Protein AF-A0A7C0WYX2-F1 (afdb_monomer)

Radius of gyration: 19.54 Å; Cα contacts (8 Å, |Δi|>4): 425; chains: 1; bounding box: 50×43×52 Å

Nearest PDB structures (foldseek):
  7yzm-assembly1_B  TM=7.688E-01  e=1.788E-07  Carboxydothermus hydrogenoformans Z-2901
  3o3o-assembly1_A  TM=7.687E-01  e=5.122E-06  Clostridioides difficile
  3o3m-assembly1_B  TM=7.050E-01  e=1.512E-06  Clostridioides difficile
  7zdk-assembly1_C  TM=4.367E-01  e=6.340E+00  Escherichia coli K-12
  7zdc-assembly1_C  TM=2.653E-01  e=3.274E+00  Escherichia coli K-12

Solvent-accessible surface area (backbone atoms only — not comparable to full-atom values): 14508 Å² total; per-residue (Å²): 110,72,67,61,54,50,44,34,49,50,53,52,51,50,49,57,50,50,27,69,75,68,75,49,77,90,57,63,68,59,51,34,51,31,51,53,42,34,51,55,40,50,54,44,52,26,52,45,54,51,45,39,53,41,86,47,35,11,49,40,36,61,50,51,57,50,59,29,53,38,48,76,77,36,62,39,41,70,70,47,42,53,51,44,52,53,50,42,54,51,24,51,52,24,47,77,69,68,21,14,26,25,89,83,35,45,61,65,42,31,38,29,23,67,42,40,71,60,67,38,77,88,54,50,51,48,51,50,31,31,78,63,21,30,39,58,73,38,28,38,60,58,52,62,36,44,68,85,23,72,84,32,74,94,39,67,90,64,37,29,65,83,40,69,85,46,71,72,44,37,43,45,20,53,37,35,48,59,57,31,29,44,52,52,37,32,65,70,61,62,50,77,40,89,73,11,40,46,48,50,47,52,48,46,38,60,66,51,57,40,65,31,36,35,37,42,33,47,90,82,59,63,86,55,66,83,44,48,70,58,50,39,52,55,38,41,75,71,72,34,50,58,47,82,40,90,38,30,24,73,36,52,86,77,38,42,66,67,66,51,49,51,52,50,51,51,49,33,45,79,69,65,58,46,136

Mean predicted aligned error: 3.6 Å

Secondary structure (DSSP, 8-state):
-HHHHHHHHHHHHHHHHHHHHHSPPP-HHHHHHHHHHHHHHHHHHHHHHHHHTSSS--S-TTHHHHHHHHHHHHTT-HHHHHHHHHHHHHHHHHHHHT--SSTTS--SEEEEESS-----GGGHHHHHHHHTTEEEEEEGGG---BTT-GGGTT-GGG-B----SSHHHHHHHHHHHHHHSTTTTTTSS-TTSTTSHHHHHHHHHHHTT-SEEEEE--TT-HHHHTTHHHHHHHHHHTT--EEEE-S-TT-TTTS-HHHHHHHHHHHHHHTTS--

Sequence (275 aa):
VRASLYQREDFRNMISFIEKQTGNKIDEDRLKQILLEIRRQDELISELTELQTIIPNPVPVVYILFMYGGNFLMGGTREYTEMLEYMVDKAKNNAKRGIAGTASGKEKARGLFCYIDHYTTDLRFWEWLDKNDISHLGSILSLFWQDGAAYSVGKEDQTYKIDPTNLNTMLESLAELGSRRPMVKSIRGPYDAPGMWLDDTLGAAKLLKADFVIYIGTIGCRNTWGMVKLLANDLERQGIPTLILYADAFDDRVQSWEAVVDKMNEFLHLRKIIE

Foldseek 3Di:
DVLLVVLLVVVVVVQVVVCVVPVDHDDLVLLLLLLVQLVLLVVLLLLLLVQLQDVVRLQQLCVLVLLLVCCVPPRSHVVSSVVSVVRSVSSVVLVVVNFHNAPVSAALFEEEAAADAQPEPDPVRSVVCSVQNYHYLHYLSSDAQAQNRLLCVVVNVLHADADSPGPSSSSSNVSRNVCNGRPNQAQVDDNPDPSHSLNSSVSSCVSSVHQAYEHADAPPDVSCVVCVVVSCVVCVVVVHHYYYHPHHSYDCVRPHPVRVVVVVVVSCVVSVSHD

pLDDT: mean 94.34, std 4.99, range [61.0, 98.81]

Structure (mmCIF, N/CA/C/O backbone):
data_AF-A0A7C0WYX2-F1
#
_entry.id   AF-A0A7C0WYX2-F1
#
loop_
_atom_site.group_PDB
_atom_site.id
_atom_site.type_symbol
_atom_site.label_atom_id
_atom_site.label_alt_id
_atom_site.label_comp_id
_atom_site.label_asym_id
_atom_site.label_entity_id
_atom_site.label_seq_id
_atom_site.pdbx_PDB_ins_code
_atom_site.Cartn_x
_atom_site.Cartn_y
_atom_site.Cartn_z
_atom_site.occupancy
_atom_site.B_iso_or_equiv
_atom_site.auth_seq_id
_atom_site.auth_comp_id
_atom_site.auth_asym_id
_atom_site.auth_atom_id
_atom_site.pdbx_PDB_model_num
ATOM 1 N N . VAL A 1 1 ? -0.049 13.313 21.661 1.00 61.00 1 VAL A N 1
ATOM 2 C CA . VAL A 1 1 ? -0.953 13.372 22.841 1.00 61.00 1 VAL A CA 1
ATOM 3 C C . VAL A 1 1 ? -2.267 14.106 22.548 1.00 61.00 1 VAL A C 1
ATOM 5 O O . VAL A 1 1 ? -3.294 13.448 22.555 1.00 61.00 1 VAL A O 1
ATOM 8 N N . ARG A 1 2 ? -2.284 15.409 22.201 1.00 80.19 2 ARG A N 1
ATOM 9 C CA . ARG A 1 2 ? -3.546 16.158 21.960 1.00 80.19 2 ARG A CA 1
ATOM 10 C C . ARG A 1 2 ? -4.444 15.575 20.854 1.00 80.19 2 ARG A C 1
ATOM 12 O O . ARG A 1 2 ? -5.635 15.415 21.079 1.00 80.19 2 ARG A O 1
ATOM 19 N N . ALA A 1 3 ? -3.884 15.253 19.687 1.00 79.62 3 ALA A N 1
ATOM 20 C CA . ALA A 1 3 ? -4.664 14.738 18.554 1.00 79.62 3 ALA A CA 1
ATOM 21 C C . ALA A 1 3 ? -5.277 13.351 18.827 1.00 79.62 3 ALA A C 1
ATOM 23 O O . ALA A 1 3 ? -6.438 13.125 18.515 1.00 79.62 3 ALA A O 1
ATOM 24 N N . SER A 1 4 ? -4.524 12.454 19.468 1.00 77.31 4 SER A N 1
ATOM 25 C CA . SER A 1 4 ? -5.006 11.117 19.848 1.00 77.31 4 SER A CA 1
ATOM 26 C C . SER A 1 4 ? -6.133 11.192 20.888 1.00 77.31 4 SER A C 1
ATOM 28 O O . SER A 1 4 ? -7.155 10.533 20.725 1.00 77.31 4 SER A O 1
ATOM 30 N N . LEU A 1 5 ? -6.010 12.066 21.898 1.00 83.88 5 LEU A N 1
ATOM 31 C CA . LEU A 1 5 ? -7.091 12.306 22.862 1.00 83.88 5 LEU A CA 1
ATOM 32 C C . LEU A 1 5 ? -8.353 12.853 22.186 1.00 83.88 5 LEU A C 1
ATOM 34 O O . LEU A 1 5 ? -9.451 12.413 22.512 1.00 83.88 5 LEU A O 1
ATOM 38 N N . TYR A 1 6 ? -8.188 13.785 21.243 1.00 88.56 6 TYR A N 1
ATOM 39 C CA . TYR A 1 6 ? -9.294 14.356 20.477 1.00 88.56 6 TYR A CA 1
ATOM 40 C C . TYR A 1 6 ? -10.017 13.286 19.646 1.00 88.56 6 TYR A C 1
ATOM 42 O O . TYR A 1 6 ? -11.225 13.135 19.772 1.00 88.56 6 TYR A O 1
ATOM 50 N N . GLN A 1 7 ? -9.277 12.466 18.893 1.00 88.31 7 GLN A N 1
ATOM 51 C CA . GLN A 1 7 ? -9.860 11.378 18.099 1.00 88.31 7 GLN A CA 1
ATOM 52 C C . GLN A 1 7 ? -10.571 10.334 18.963 1.00 88.31 7 GLN A C 1
ATOM 54 O O . GLN A 1 7 ? -11.645 9.862 18.603 1.00 88.31 7 GLN A O 1
ATOM 59 N N . ARG A 1 8 ? -10.005 9.983 20.123 1.00 87.50 8 ARG A N 1
ATOM 60 C CA . ARG A 1 8 ? -10.657 9.066 21.065 1.00 87.50 8 ARG A CA 1
ATOM 61 C C . ARG A 1 8 ? -12.002 9.618 21.541 1.00 87.50 8 ARG A C 1
ATOM 63 O O . ARG A 1 8 ? -12.964 8.862 21.657 1.00 87.50 8 ARG A O 1
ATOM 70 N N . GLU A 1 9 ? -12.071 10.919 21.809 1.00 91.44 9 GLU A N 1
ATOM 71 C CA . GLU A 1 9 ? -13.318 11.576 22.198 1.00 91.44 9 GLU A CA 1
ATOM 72 C C . GLU A 1 9 ? -14.320 11.633 21.038 1.00 91.44 9 GLU A C 1
ATOM 74 O O . GLU A 1 9 ? -15.504 11.371 21.243 1.00 91.44 9 GLU A O 1
ATOM 79 N N . ASP A 1 10 ? -13.857 11.854 19.805 1.00 93.75 10 ASP A N 1
ATOM 80 C CA . ASP A 1 10 ? -14.707 11.775 18.610 1.00 93.75 10 ASP A CA 1
ATOM 81 C C . ASP A 1 10 ? -15.346 10.389 18.455 1.00 93.75 10 ASP A C 1
ATOM 83 O O . ASP A 1 10 ? -16.542 10.299 18.176 1.00 93.75 10 ASP A O 1
ATOM 87 N N . PHE A 1 11 ? -14.609 9.303 18.717 1.00 94.31 11 PHE A N 1
ATOM 88 C CA . PHE A 1 11 ? -15.190 7.956 18.723 1.00 94.31 11 PHE A CA 1
ATOM 89 C C . PHE A 1 11 ? -16.272 7.787 19.799 1.00 94.31 11 PHE A C 1
ATOM 91 O O . PHE A 1 11 ? -17.310 7.184 19.525 1.00 94.31 11 PHE A O 1
ATOM 98 N N . ARG A 1 12 ? -16.093 8.350 21.002 1.00 94.19 12 ARG A N 1
ATOM 99 C CA . ARG A 1 12 ? -17.134 8.322 22.049 1.00 94.19 12 ARG A CA 1
ATOM 100 C C . ARG A 1 12 ? -18.375 9.111 21.658 1.00 94.19 12 ARG A C 1
ATOM 102 O O . ARG A 1 12 ? -19.498 8.650 21.883 1.00 94.19 12 ARG A O 1
ATOM 109 N N . ASN A 1 13 ? -18.175 10.277 21.055 1.00 96.06 13 ASN A N 1
ATOM 110 C CA . ASN A 1 13 ? -19.256 11.115 20.552 1.00 96.06 13 ASN A CA 1
ATOM 111 C C . ASN A 1 13 ? -20.012 10.411 19.421 1.00 96.06 13 ASN A C 1
ATOM 113 O O . ASN A 1 13 ? -21.243 10.418 19.410 1.00 96.06 13 ASN A O 1
ATOM 117 N N . MET A 1 14 ? -19.292 9.739 18.519 1.00 96.25 14 MET A N 1
ATOM 118 C CA . MET A 1 14 ? -19.877 8.938 17.449 1.00 96.25 14 MET A CA 1
ATOM 119 C C . MET A 1 14 ? -20.700 7.771 18.002 1.00 96.25 14 MET A C 1
ATOM 121 O O . MET A 1 14 ? -21.830 7.582 17.561 1.00 96.25 14 MET A O 1
ATOM 125 N N . ILE A 1 15 ? -20.186 7.031 18.991 1.00 96.31 15 ILE A N 1
ATOM 126 C CA . ILE A 1 15 ? -20.943 5.962 19.660 1.00 96.31 15 ILE A CA 1
ATOM 127 C C . ILE A 1 15 ? -22.226 6.539 20.253 1.00 96.31 15 ILE A C 1
ATOM 129 O O . ILE A 1 15 ? -23.312 6.105 19.887 1.00 96.31 15 ILE A O 1
ATOM 133 N N . SER A 1 16 ? -22.118 7.585 21.074 1.00 97.25 16 SER A N 1
ATOM 134 C CA . SER A 1 16 ? -23.276 8.230 21.709 1.00 97.25 16 SER A CA 1
ATOM 135 C C . SER A 1 16 ? -24.319 8.699 20.686 1.00 97.25 16 SER A C 1
ATOM 137 O O . SER A 1 16 ? -25.525 8.564 20.904 1.00 97.25 16 SER A O 1
ATOM 139 N N . PHE A 1 17 ? -23.865 9.230 19.547 1.00 98.19 17 PHE A N 1
ATOM 140 C CA . PHE A 1 17 ? -24.729 9.620 18.439 1.00 98.19 17 PHE A CA 1
ATOM 141 C C . PHE A 1 17 ? -25.443 8.411 17.819 1.00 98.19 17 PHE A C 1
ATOM 143 O O . PHE A 1 17 ? -26.668 8.437 17.705 1.00 98.19 17 PHE A O 1
ATOM 150 N N . ILE A 1 18 ? -24.715 7.348 17.461 1.00 97.62 18 ILE A N 1
ATOM 151 C CA . ILE A 1 18 ? -25.276 6.136 16.841 1.00 97.62 18 ILE A CA 1
ATOM 152 C C . ILE A 1 18 ? -26.260 5.439 17.786 1.00 97.62 18 ILE A C 1
ATOM 154 O O . ILE A 1 18 ? -27.342 5.038 17.352 1.00 97.62 18 ILE A O 1
ATOM 158 N N . GLU A 1 19 ? -25.943 5.340 19.077 1.00 97.75 19 GLU A N 1
ATOM 159 C CA . GLU A 1 19 ? -26.849 4.761 20.074 1.00 97.75 19 GLU A CA 1
ATOM 160 C C . GLU A 1 19 ? -28.163 5.547 20.153 1.00 97.75 19 GLU A C 1
ATOM 162 O O . GLU A 1 19 ? -29.243 4.960 20.196 1.00 97.75 19 GLU A O 1
ATOM 167 N N . LYS A 1 20 ? -28.096 6.885 20.097 1.00 98.19 20 LYS A N 1
ATOM 168 C CA . LYS A 1 20 ? -29.288 7.742 20.072 1.00 98.19 20 LYS A CA 1
ATOM 169 C C . LYS A 1 20 ? -30.120 7.559 18.799 1.00 98.19 20 LYS A C 1
ATOM 171 O O . LYS A 1 20 ? -31.343 7.625 18.881 1.00 98.19 20 LYS A O 1
ATOM 176 N N . GLN A 1 21 ? -29.486 7.361 17.641 1.00 98.31 21 GLN A N 1
ATOM 177 C CA . GLN A 1 21 ? -30.203 7.173 16.372 1.00 98.31 21 GLN A CA 1
ATOM 178 C C . GLN A 1 21 ? -30.828 5.780 16.241 1.00 98.31 21 GLN A C 1
ATOM 180 O O . GLN A 1 21 ? -31.883 5.635 15.631 1.00 98.31 21 GLN A O 1
ATOM 185 N N . THR A 1 22 ? -30.174 4.752 16.781 1.00 97.62 22 THR A N 1
ATOM 186 C CA . THR A 1 22 ? -30.566 3.350 16.568 1.00 97.62 22 THR A CA 1
ATOM 187 C C . THR A 1 22 ? -31.320 2.738 17.746 1.00 97.62 22 THR A C 1
ATOM 189 O O . THR A 1 22 ? -31.983 1.720 17.574 1.00 97.62 22 THR A O 1
ATOM 192 N N . GLY A 1 23 ? -31.201 3.320 18.943 1.00 97.50 23 GLY A N 1
ATOM 193 C CA . GLY A 1 23 ? -31.708 2.749 20.192 1.00 97.50 23 GLY A CA 1
ATOM 194 C C . GLY A 1 23 ? -30.882 1.575 20.732 1.00 97.50 23 GLY A C 1
ATOM 195 O O . GLY A 1 23 ? -31.193 1.068 21.808 1.00 97.50 23 GLY A O 1
ATOM 196 N N . ASN A 1 24 ? -29.829 1.151 20.027 1.00 97.50 24 ASN A N 1
ATOM 197 C CA . ASN A 1 24 ? -28.977 0.031 20.421 1.00 97.50 24 ASN A CA 1
ATOM 198 C C . ASN A 1 24 ? -27.709 0.533 21.105 1.00 97.50 24 ASN A C 1
ATOM 200 O O . ASN A 1 24 ? -27.133 1.528 20.675 1.00 97.50 24 ASN A O 1
ATOM 204 N N . LYS A 1 25 ? -27.262 -0.173 22.146 1.00 97.25 25 LYS A N 1
ATOM 205 C CA . LYS A 1 25 ? -25.963 0.068 22.782 1.00 97.25 25 LYS A CA 1
ATOM 206 C C . LYS A 1 25 ? -24.833 -0.572 21.992 1.00 97.25 25 LYS A C 1
ATOM 208 O O . LYS A 1 25 ? -25.061 -1.531 21.254 1.00 97.25 25 LYS A O 1
ATOM 213 N N . ILE A 1 26 ? -23.623 -0.039 22.150 1.00 95.38 26 ILE A N 1
ATOM 214 C CA . ILE A 1 26 ? -22.434 -0.690 21.604 1.00 95.38 26 ILE A CA 1
ATOM 215 C C . ILE A 1 26 ? -22.279 -2.100 22.185 1.00 95.38 26 ILE A C 1
ATOM 217 O O . ILE A 1 26 ? -22.390 -2.314 23.390 1.00 95.38 26 ILE A O 1
ATOM 221 N N . ASP A 1 27 ? -22.012 -3.056 21.302 1.00 97.00 27 ASP A N 1
ATOM 222 C CA . ASP A 1 27 ? -21.650 -4.421 21.661 1.00 97.00 27 ASP A CA 1
ATOM 223 C C . ASP A 1 27 ? -20.118 -4.513 21.731 1.00 97.00 27 ASP A C 1
ATOM 225 O O . ASP A 1 27 ? -19.429 -4.553 20.706 1.00 97.00 27 ASP A O 1
ATOM 229 N N . GLU A 1 28 ? -19.583 -4.460 22.953 1.00 96.62 28 GLU A N 1
ATOM 230 C CA . GLU A 1 28 ? -18.138 -4.476 23.202 1.00 96.62 28 GLU A CA 1
ATOM 231 C C . GLU A 1 28 ? -17.490 -5.802 22.789 1.00 96.62 28 GLU A C 1
ATOM 233 O O . GLU A 1 28 ? -16.387 -5.796 22.238 1.00 96.62 28 GLU A O 1
ATOM 238 N N . ASP A 1 29 ? -18.179 -6.927 22.994 1.00 98.06 29 ASP A N 1
ATOM 239 C CA . ASP A 1 29 ? -17.677 -8.246 22.611 1.00 98.06 29 ASP A CA 1
ATOM 240 C C . ASP A 1 29 ? -17.583 -8.358 21.091 1.00 98.06 29 ASP A C 1
ATOM 242 O O . ASP A 1 29 ? -16.573 -8.823 20.556 1.00 98.06 29 ASP A O 1
ATOM 246 N N . ARG A 1 30 ? -18.589 -7.857 20.368 1.00 97.12 30 ARG A N 1
ATOM 247 C CA . ARG A 1 30 ? -18.546 -7.806 18.906 1.00 97.12 30 ARG A CA 1
ATOM 248 C C . ARG A 1 30 ? -17.442 -6.884 18.394 1.00 97.12 30 ARG A C 1
ATOM 250 O O . ARG A 1 30 ? -16.736 -7.267 17.462 1.00 97.12 30 ARG A O 1
ATOM 257 N N . LEU A 1 31 ? -17.260 -5.699 18.985 1.00 97.12 31 LEU A N 1
ATOM 258 C CA . LEU A 1 31 ? -16.158 -4.801 18.615 1.00 97.12 31 LEU A CA 1
ATOM 259 C C . LEU A 1 31 ? -14.802 -5.487 18.817 1.00 97.12 31 LEU A C 1
ATOM 261 O O . LEU A 1 31 ? -13.936 -5.421 17.944 1.00 97.12 31 LEU A O 1
ATOM 265 N N . LYS A 1 32 ? -14.643 -6.190 19.939 1.00 98.31 32 LYS A N 1
ATOM 266 C CA . LYS A 1 32 ? -13.452 -6.981 20.232 1.00 98.31 32 LYS A CA 1
ATOM 267 C C . LYS A 1 32 ? -13.186 -8.031 19.157 1.00 98.31 32 LYS A C 1
ATOM 269 O O . LYS A 1 32 ? -12.054 -8.112 18.688 1.00 98.31 32 LYS A O 1
ATOM 274 N N . GLN A 1 33 ? -14.197 -8.796 18.740 1.00 98.31 33 GLN A N 1
ATOM 275 C CA . GLN A 1 33 ? -14.029 -9.789 17.672 1.00 98.31 33 GLN A CA 1
ATOM 276 C C . GLN A 1 33 ? -13.610 -9.144 16.346 1.00 98.31 33 GLN A C 1
ATOM 278 O O . GLN A 1 33 ? -12.673 -9.618 15.714 1.00 98.31 33 GLN A O 1
ATOM 283 N N . ILE A 1 34 ? -14.226 -8.021 15.965 1.00 97.94 34 ILE A N 1
ATOM 284 C CA . ILE A 1 34 ? -13.863 -7.288 14.741 1.00 97.94 34 ILE A CA 1
ATOM 285 C C . ILE A 1 34 ? -12.403 -6.820 14.793 1.00 97.94 34 ILE A C 1
ATOM 287 O O . ILE A 1 34 ? -11.674 -6.962 13.818 1.00 97.94 34 ILE A O 1
ATOM 291 N N . LEU A 1 35 ? -11.950 -6.282 15.927 1.00 97.75 35 LEU A N 1
ATOM 292 C CA . LEU A 1 35 ? -10.563 -5.838 16.090 1.00 97.75 35 LEU A CA 1
ATOM 293 C C . LEU A 1 35 ? -9.561 -7.000 16.048 1.00 97.75 35 LEU A C 1
ATOM 295 O O . LEU A 1 35 ? -8.474 -6.847 15.494 1.00 97.75 35 LEU A O 1
ATOM 299 N N . LEU A 1 36 ? -9.911 -8.158 16.612 1.00 98.00 36 LEU A N 1
ATOM 300 C CA . LEU A 1 36 ? -9.094 -9.369 16.495 1.00 98.00 36 LEU A CA 1
ATOM 301 C C . LEU A 1 36 ? -9.012 -9.853 15.042 1.00 98.00 36 LEU A C 1
ATOM 303 O O . LEU A 1 36 ? -7.929 -10.226 14.596 1.00 98.00 36 LEU A O 1
ATOM 307 N N . GLU A 1 37 ? -10.118 -9.782 14.302 1.00 98.25 37 GLU A N 1
ATOM 308 C CA . GLU A 1 37 ? -10.154 -10.130 12.882 1.00 98.25 37 GLU A CA 1
ATOM 309 C C . GLU A 1 37 ? -9.287 -9.174 12.050 1.00 98.25 37 GLU A C 1
ATOM 311 O O . GLU A 1 37 ? -8.477 -9.623 11.245 1.00 98.25 37 GLU A O 1
ATOM 316 N N . ILE A 1 38 ? -9.369 -7.859 12.299 1.00 97.12 38 ILE A N 1
ATOM 317 C CA . ILE A 1 38 ? -8.495 -6.864 11.650 1.00 97.12 38 ILE A CA 1
ATOM 318 C C . ILE A 1 38 ? -7.025 -7.176 11.938 1.00 97.12 38 ILE A C 1
ATOM 320 O O . ILE A 1 38 ? -6.227 -7.196 11.008 1.00 97.12 38 ILE A O 1
ATOM 324 N N . ARG A 1 39 ? -6.660 -7.498 13.188 1.00 97.00 39 ARG A N 1
ATOM 325 C CA . ARG A 1 39 ? -5.272 -7.865 13.508 1.00 97.00 39 ARG A CA 1
ATOM 326 C C . ARG A 1 39 ? -4.798 -9.052 12.671 1.00 97.00 39 ARG A C 1
ATOM 328 O O . ARG A 1 39 ? -3.680 -9.036 12.167 1.00 97.00 39 ARG A O 1
ATOM 335 N N . ARG A 1 40 ? -5.640 -10.074 12.507 1.00 97.69 40 ARG A N 1
ATOM 336 C CA . ARG A 1 40 ? -5.301 -11.233 11.675 1.00 97.69 40 ARG A CA 1
ATOM 337 C C . ARG A 1 40 ? -5.093 -10.837 10.210 1.00 97.69 40 ARG A C 1
ATOM 339 O O . ARG A 1 40 ? -4.182 -11.343 9.560 1.00 97.69 40 ARG A O 1
ATOM 346 N N . GLN A 1 41 ? -5.910 -9.924 9.694 1.00 97.38 41 GLN A N 1
ATOM 347 C CA . GLN A 1 41 ? -5.756 -9.381 8.342 1.00 97.38 41 GLN A CA 1
ATOM 348 C C . GLN A 1 41 ? -4.456 -8.582 8.199 1.00 97.38 41 GLN A C 1
ATOM 350 O O . GLN A 1 41 ? -3.757 -8.742 7.200 1.00 97.38 41 GLN A O 1
ATOM 355 N N . ASP A 1 42 ? -4.093 -7.788 9.207 1.00 95.81 42 ASP A N 1
ATOM 356 C CA . ASP A 1 42 ? -2.844 -7.023 9.239 1.00 95.81 42 ASP A CA 1
ATOM 357 C C . ASP A 1 42 ? -1.613 -7.943 9.185 1.00 95.81 42 ASP A C 1
ATOM 359 O O . ASP A 1 42 ? -0.679 -7.676 8.430 1.00 95.81 42 ASP A O 1
ATOM 363 N N . GLU A 1 43 ? -1.628 -9.064 9.917 1.00 96.25 43 GLU A N 1
ATOM 364 C CA . GLU A 1 43 ? -0.573 -10.090 9.859 1.00 96.25 43 GLU A CA 1
ATOM 365 C C . GLU A 1 43 ? -0.412 -10.667 8.443 1.00 96.25 43 GLU A C 1
ATOM 367 O O . GLU A 1 43 ? 0.705 -10.779 7.935 1.00 96.25 43 GLU A O 1
ATOM 372 N N . LEU A 1 44 ? -1.524 -11.004 7.782 1.00 97.44 44 LEU A N 1
ATOM 373 C CA . LEU A 1 44 ? -1.519 -11.559 6.424 1.00 97.44 44 LEU A CA 1
ATOM 374 C C . LEU A 1 44 ? -1.043 -10.531 5.383 1.00 97.44 44 LEU A C 1
ATOM 376 O O . LEU A 1 44 ? -0.299 -10.871 4.463 1.00 97.44 44 LEU A O 1
ATOM 380 N N . ILE A 1 45 ? -1.433 -9.262 5.534 1.00 95.88 45 ILE A N 1
ATOM 381 C CA . ILE A 1 45 ? -0.968 -8.150 4.690 1.00 95.88 45 ILE A CA 1
ATOM 382 C C . ILE A 1 45 ? 0.537 -7.910 4.886 1.00 95.88 45 ILE A C 1
ATOM 384 O O . ILE A 1 45 ? 1.256 -7.688 3.905 1.00 95.88 45 ILE A O 1
ATOM 388 N N . SER A 1 46 ? 1.032 -7.976 6.126 1.00 94.75 46 SER A N 1
ATOM 389 C CA . SER A 1 46 ? 2.469 -7.900 6.418 1.00 94.75 46 SER A CA 1
ATOM 390 C C . SER A 1 46 ? 3.226 -9.041 5.745 1.00 94.75 46 SER A C 1
ATOM 392 O O . SER A 1 46 ? 4.216 -8.789 5.062 1.00 94.75 46 SER A O 1
ATOM 394 N N . GLU A 1 47 ? 2.716 -10.270 5.829 1.00 96.44 47 GLU A N 1
ATOM 395 C CA . GLU A 1 47 ? 3.321 -11.431 5.172 1.00 96.44 47 GLU A CA 1
ATOM 396 C C . GLU A 1 47 ? 3.346 -11.295 3.637 1.00 96.44 47 GLU A C 1
ATOM 398 O O . GLU A 1 47 ? 4.362 -11.581 3.001 1.00 96.44 47 GLU A O 1
ATOM 403 N N . LEU A 1 48 ? 2.274 -10.785 3.016 1.00 96.62 48 LEU A N 1
ATOM 404 C CA . LEU A 1 48 ? 2.282 -10.450 1.585 1.00 96.62 48 LEU A CA 1
ATOM 405 C C . LEU A 1 48 ? 3.342 -9.395 1.252 1.00 96.62 48 LEU A C 1
ATOM 407 O O . LEU A 1 48 ? 4.020 -9.507 0.233 1.00 96.62 48 LEU A O 1
ATOM 411 N N . THR A 1 49 ? 3.510 -8.382 2.099 1.00 94.50 49 THR A N 1
ATOM 412 C CA . THR A 1 49 ? 4.528 -7.336 1.915 1.00 94.50 49 THR A CA 1
ATOM 413 C C . THR A 1 49 ? 5.945 -7.901 2.019 1.00 94.50 49 THR A C 1
ATOM 415 O O . THR A 1 49 ? 6.806 -7.547 1.216 1.00 94.50 49 THR A O 1
ATOM 418 N N . GLU 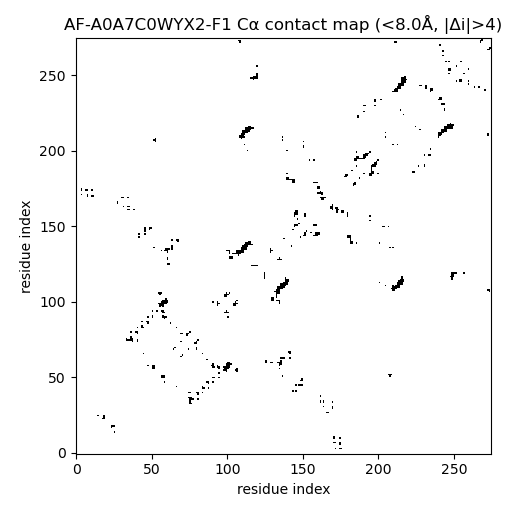A 1 50 ? 6.197 -8.818 2.951 1.00 95.81 50 GLU A N 1
ATOM 419 C CA . GLU A 1 50 ? 7.481 -9.520 3.052 1.00 95.81 50 GLU A CA 1
ATOM 420 C C . GLU A 1 50 ? 7.761 -10.360 1.804 1.00 95.81 50 GLU A C 1
ATOM 422 O O . GLU A 1 50 ? 8.856 -10.289 1.242 1.00 95.81 50 GLU A O 1
ATOM 427 N N . LEU A 1 51 ? 6.761 -11.097 1.312 1.00 97.75 51 LEU A N 1
ATOM 428 C CA . LEU A 1 51 ? 6.874 -11.874 0.077 1.00 97.75 51 LEU A CA 1
ATOM 429 C C . LEU A 1 51 ? 7.207 -10.985 -1.125 1.00 97.75 51 LEU A C 1
ATOM 431 O O . LEU A 1 51 ? 8.010 -11.396 -1.962 1.00 97.75 51 LEU A O 1
ATOM 435 N N . GLN A 1 52 ? 6.680 -9.756 -1.182 1.00 97.25 52 GLN A N 1
ATOM 436 C CA . GLN A 1 52 ? 7.029 -8.808 -2.242 1.00 97.25 52 GLN A CA 1
ATOM 437 C C . GLN A 1 52 ? 8.523 -8.475 -2.281 1.00 97.25 52 GLN A C 1
ATOM 439 O O . GLN A 1 52 ? 9.005 -8.106 -3.341 1.00 97.25 52 GLN A O 1
ATOM 444 N N . THR A 1 53 ? 9.293 -8.626 -1.198 1.00 96.94 53 THR A N 1
ATOM 445 C CA . THR A 1 53 ? 10.743 -8.324 -1.195 1.00 96.94 53 THR A CA 1
ATOM 446 C C . THR A 1 53 ? 11.595 -9.332 -1.985 1.00 96.94 53 THR A C 1
ATOM 448 O O . THR A 1 53 ? 12.759 -9.055 -2.306 1.00 96.94 53 THR A O 1
ATOM 451 N N . ILE A 1 54 ? 11.030 -10.500 -2.306 1.00 98.31 54 ILE A N 1
ATOM 452 C CA . ILE A 1 54 ? 11.695 -11.584 -3.035 1.00 98.31 54 ILE A CA 1
ATOM 453 C C . ILE A 1 54 ? 11.848 -11.199 -4.518 1.00 98.31 54 ILE A C 1
ATOM 455 O O . ILE A 1 54 ? 11.009 -10.495 -5.083 1.00 98.31 54 ILE A O 1
ATOM 459 N N . ILE A 1 55 ? 12.940 -11.654 -5.144 1.00 98.12 55 ILE A N 1
ATOM 460 C CA . ILE A 1 55 ? 13.190 -11.520 -6.587 1.00 98.12 55 ILE A CA 1
ATOM 461 C C . ILE A 1 55 ? 13.301 -12.928 -7.196 1.00 98.12 55 ILE A C 1
ATOM 463 O O . ILE A 1 55 ? 14.170 -13.688 -6.755 1.00 98.12 55 ILE A O 1
ATOM 467 N N . PRO A 1 56 ? 12.480 -13.274 -8.206 1.00 98.19 56 PRO A N 1
ATOM 468 C CA . PRO A 1 56 ? 11.347 -12.487 -8.722 1.00 98.19 56 PRO A CA 1
ATOM 469 C C . PRO A 1 56 ? 10.207 -12.338 -7.687 1.00 98.19 56 PRO A C 1
ATOM 471 O O . PRO A 1 56 ? 10.049 -13.221 -6.843 1.00 98.19 56 PRO A O 1
ATOM 474 N N . ASN A 1 57 ? 9.411 -11.255 -7.733 1.00 98.56 57 ASN A N 1
ATOM 475 C CA . ASN A 1 57 ? 8.281 -11.032 -6.814 1.00 98.56 57 ASN A CA 1
ATOM 476 C C . ASN A 1 57 ? 7.199 -12.101 -7.034 1.00 98.56 57 ASN A C 1
ATOM 478 O O . ASN A 1 57 ? 6.582 -12.133 -8.100 1.00 98.56 57 ASN A O 1
ATOM 482 N N . PRO A 1 58 ? 6.906 -12.950 -6.039 1.00 98.75 58 PRO A N 1
ATOM 483 C CA . PRO A 1 58 ? 5.959 -14.045 -6.181 1.00 98.75 58 PRO A CA 1
ATOM 484 C C . PRO A 1 58 ? 4.488 -13.614 -6.067 1.00 98.75 58 PRO A C 1
ATOM 486 O O . PRO A 1 58 ? 3.599 -14.444 -6.287 1.00 98.75 58 PRO A O 1
ATOM 489 N N . VAL A 1 59 ? 4.210 -12.361 -5.693 1.00 98.56 59 VAL A N 1
ATOM 490 C CA . VAL A 1 59 ? 2.858 -11.840 -5.460 1.00 98.56 59 VAL A CA 1
ATOM 491 C C . VAL A 1 59 ? 2.197 -11.457 -6.791 1.00 98.56 59 VAL A C 1
ATOM 493 O O . VAL A 1 59 ? 2.743 -10.634 -7.525 1.00 98.56 59 VAL A O 1
ATOM 496 N N . PRO A 1 60 ? 1.030 -12.037 -7.135 1.00 98.50 60 PRO A N 1
ATOM 497 C CA . PRO A 1 60 ? 0.282 -11.657 -8.330 1.00 98.50 60 PRO A CA 1
ATOM 498 C C . PRO A 1 60 ? -0.060 -10.168 -8.391 1.00 98.50 60 PRO A C 1
ATOM 500 O O . PRO A 1 60 ? -0.489 -9.581 -7.402 1.00 98.50 60 PRO A O 1
ATOM 503 N N . VAL A 1 61 ? 0.049 -9.577 -9.581 1.00 96.94 61 VAL A N 1
ATOM 504 C CA . VAL A 1 61 ? -0.126 -8.132 -9.823 1.00 96.94 61 VAL A CA 1
ATOM 505 C C . VAL A 1 61 ? -1.450 -7.600 -9.257 1.00 96.94 61 VAL A C 1
ATOM 507 O O . VAL A 1 61 ? -1.484 -6.574 -8.580 1.00 96.94 61 VAL A O 1
ATOM 510 N N . VAL A 1 62 ? -2.549 -8.323 -9.491 1.00 96.19 62 VAL A N 1
ATOM 511 C CA . VAL A 1 62 ? -3.899 -7.922 -9.058 1.00 96.19 62 VAL A CA 1
ATOM 512 C C . VAL A 1 62 ? -4.088 -7.971 -7.536 1.00 96.19 62 VAL A C 1
ATOM 514 O O . VAL A 1 62 ? -5.026 -7.379 -7.010 1.00 96.19 62 VAL A O 1
ATOM 517 N N . TYR A 1 63 ? -3.215 -8.659 -6.794 1.00 97.25 63 TYR A N 1
ATOM 518 C CA . TYR A 1 63 ? -3.376 -8.796 -5.345 1.00 97.25 63 TYR A CA 1
ATOM 519 C C . TYR A 1 63 ? -3.230 -7.469 -4.619 1.00 97.25 63 TYR A C 1
ATOM 521 O O . TYR A 1 63 ? -3.916 -7.274 -3.622 1.00 97.25 63 TYR A O 1
ATOM 529 N N . ILE A 1 64 ? -2.436 -6.531 -5.141 1.00 95.56 64 ILE A N 1
ATOM 530 C CA . ILE A 1 64 ? -2.321 -5.195 -4.551 1.00 95.56 64 ILE A CA 1
ATOM 531 C C . ILE A 1 64 ? -3.687 -4.494 -4.493 1.00 95.56 64 ILE A C 1
ATOM 533 O O . ILE A 1 64 ? -4.035 -3.942 -3.448 1.00 95.56 64 ILE A O 1
ATOM 537 N N . LEU A 1 65 ? -4.495 -4.588 -5.558 1.00 94.81 65 LEU A N 1
ATOM 538 C CA . LEU A 1 65 ? -5.859 -4.047 -5.580 1.00 94.81 65 LEU A CA 1
ATOM 539 C C . LEU A 1 65 ? -6.721 -4.662 -4.478 1.00 94.81 65 LEU A C 1
ATOM 541 O O . LEU A 1 65 ? -7.437 -3.949 -3.778 1.00 94.81 65 LEU A O 1
ATOM 545 N N . PHE A 1 66 ? -6.648 -5.980 -4.301 1.00 95.50 66 PHE A N 1
ATOM 546 C CA . PHE A 1 66 ? -7.433 -6.666 -3.279 1.00 95.50 66 PHE A CA 1
ATOM 547 C C . PHE A 1 66 ? -6.925 -6.399 -1.858 1.00 95.50 66 PHE A C 1
ATOM 549 O O . PHE A 1 66 ? -7.745 -6.339 -0.945 1.00 95.50 66 PHE A O 1
ATOM 556 N N . MET A 1 67 ? -5.626 -6.139 -1.669 1.00 94.19 67 MET A N 1
ATOM 557 C CA . MET A 1 67 ? -5.065 -5.746 -0.372 1.00 94.19 67 MET A CA 1
ATOM 558 C C . MET A 1 67 ? -5.652 -4.420 0.125 1.00 94.19 67 MET A C 1
ATOM 560 O O . MET A 1 67 ? -6.050 -4.330 1.284 1.00 94.19 67 MET A O 1
ATOM 564 N N . TYR A 1 68 ? -5.737 -3.381 -0.717 1.00 92.94 68 TYR A N 1
ATOM 565 C CA . TYR A 1 68 ? -6.325 -2.110 -0.272 1.00 92.94 68 TYR A CA 1
ATOM 566 C C . TYR A 1 68 ? -7.829 -2.015 -0.472 1.00 92.94 68 TYR A C 1
ATOM 568 O O . TYR A 1 68 ? -8.527 -1.550 0.427 1.00 92.94 68 TYR A O 1
ATOM 576 N N . GLY A 1 69 ? -8.359 -2.501 -1.591 1.00 93.56 69 GLY A N 1
ATOM 577 C CA . GLY A 1 69 ? -9.795 -2.508 -1.849 1.00 93.56 69 GLY A CA 1
ATOM 578 C C . GLY A 1 69 ? -10.541 -3.352 -0.820 1.00 93.56 69 GLY A C 1
ATOM 579 O O . GLY A 1 69 ? -11.527 -2.894 -0.243 1.00 93.56 69 GLY A O 1
ATOM 580 N N . GLY A 1 70 ? -10.024 -4.547 -0.522 1.00 93.88 70 GLY A N 1
ATOM 581 C CA . GLY A 1 70 ? -10.581 -5.428 0.499 1.00 93.88 70 GLY A CA 1
ATOM 582 C C . GLY A 1 70 ? -10.484 -4.831 1.901 1.00 93.88 70 GLY A C 1
ATOM 583 O O . GLY A 1 70 ? -11.482 -4.813 2.617 1.00 93.88 70 GLY A O 1
ATOM 584 N N . ASN A 1 71 ? -9.348 -4.230 2.274 1.00 91.75 71 ASN A N 1
ATOM 585 C CA . ASN A 1 71 ? -9.215 -3.564 3.574 1.00 91.75 71 ASN A CA 1
ATOM 586 C C . ASN A 1 71 ? -10.225 -2.413 3.747 1.00 91.75 71 ASN A C 1
ATOM 588 O O . ASN A 1 71 ? -10.857 -2.300 4.799 1.00 91.75 71 ASN A O 1
ATOM 592 N N . PHE A 1 72 ? -10.430 -1.587 2.714 1.00 90.56 72 PHE A N 1
ATOM 593 C CA . PHE A 1 72 ? -11.364 -0.461 2.791 1.00 90.56 72 PHE A CA 1
ATOM 594 C C . PHE A 1 72 ? -12.833 -0.881 2.837 1.00 90.56 72 PHE A C 1
ATOM 596 O O . PHE A 1 72 ? -13.620 -0.230 3.524 1.00 90.56 72 PHE A O 1
ATOM 603 N N . LEU A 1 73 ? -13.207 -1.932 2.106 1.00 93.44 73 LEU A N 1
ATOM 604 C CA . LEU A 1 73 ? -14.606 -2.339 1.949 1.00 93.44 73 LEU A CA 1
ATOM 605 C C . LEU A 1 73 ? -15.037 -3.415 2.950 1.00 93.44 73 LEU A C 1
ATOM 607 O O . LEU A 1 73 ? -16.208 -3.476 3.316 1.00 93.44 73 LEU A O 1
ATOM 611 N N . MET A 1 74 ? -14.106 -4.271 3.368 1.00 95.50 74 MET A N 1
ATOM 612 C CA . MET A 1 74 ? -14.383 -5.530 4.066 1.00 95.50 74 MET A CA 1
ATOM 613 C C . MET A 1 74 ? -13.463 -5.769 5.276 1.00 95.50 74 MET A C 1
ATOM 615 O O . MET A 1 74 ? -13.444 -6.873 5.828 1.00 95.50 74 MET A O 1
ATOM 619 N N . GLY A 1 75 ? -12.708 -4.759 5.719 1.00 95.00 75 GLY A N 1
ATOM 620 C CA . GLY A 1 75 ? -11.858 -4.859 6.906 1.00 95.00 75 GLY A CA 1
ATOM 621 C C . GLY A 1 75 ? -12.633 -5.344 8.139 1.00 95.00 75 GLY A C 1
ATOM 622 O O . GLY A 1 75 ? -13.704 -4.824 8.457 1.00 95.00 75 GLY A O 1
ATOM 623 N N . GLY A 1 76 ? -12.098 -6.357 8.821 1.00 96.31 76 GLY A N 1
ATOM 624 C CA . GLY A 1 76 ? -12.721 -6.993 9.986 1.00 96.31 76 GLY A CA 1
ATOM 625 C C . GLY A 1 76 ? -13.821 -8.015 9.681 1.00 96.31 76 GLY A C 1
ATOM 626 O O . GLY A 1 76 ? -14.499 -8.459 10.606 1.00 96.31 76 GLY A O 1
ATOM 627 N N . THR A 1 77 ? -14.017 -8.388 8.411 1.00 97.88 77 THR A N 1
ATOM 628 C CA . THR A 1 77 ? -14.889 -9.509 8.007 1.00 97.88 77 THR A CA 1
ATOM 629 C C . THR A 1 77 ? -14.096 -10.800 7.806 1.00 97.88 77 THR A C 1
ATOM 631 O O . THR A 1 77 ? -12.943 -10.766 7.375 1.00 97.88 77 THR A O 1
ATOM 634 N N . ARG A 1 78 ? -14.721 -11.954 8.061 1.00 97.88 78 ARG A N 1
ATOM 635 C CA . ARG A 1 78 ? -14.068 -13.261 7.902 1.00 97.88 78 ARG A CA 1
ATOM 636 C C . ARG A 1 78 ? -13.782 -13.580 6.433 1.00 97.88 78 ARG A C 1
ATOM 638 O O . ARG A 1 78 ? -12.736 -14.139 6.119 1.00 97.88 78 ARG A O 1
ATOM 645 N N . GLU A 1 79 ? -14.672 -13.179 5.534 1.00 97.81 79 GLU A N 1
ATOM 646 C CA . GLU A 1 79 ? -14.559 -13.398 4.091 1.00 97.81 79 GLU A CA 1
ATOM 647 C C . GLU A 1 79 ? -13.308 -12.723 3.516 1.00 97.81 79 GLU A C 1
ATOM 649 O O . GLU A 1 79 ? -12.631 -13.279 2.651 1.00 97.81 79 GLU A O 1
ATOM 654 N N . TYR A 1 80 ? -12.963 -11.533 4.019 1.00 98.19 80 TYR A N 1
ATOM 655 C CA . TYR A 1 80 ? -11.734 -10.865 3.603 1.00 98.19 80 TYR A CA 1
ATOM 656 C C . TYR A 1 80 ? -10.483 -11.569 4.142 1.00 98.19 80 TYR A C 1
ATOM 658 O O . TYR A 1 80 ? -9.498 -11.714 3.420 1.00 98.19 80 TYR A O 1
ATOM 666 N N . THR A 1 81 ? -10.532 -12.082 5.372 1.00 98.62 81 THR A N 1
ATOM 667 C CA . THR A 1 81 ? -9.444 -12.899 5.924 1.00 98.62 81 THR A CA 1
ATOM 668 C C . THR A 1 81 ? -9.218 -14.163 5.098 1.00 98.62 81 THR A C 1
ATOM 670 O O . THR A 1 81 ? -8.077 -14.471 4.774 1.00 98.62 81 THR A O 1
ATOM 673 N N . GLU A 1 82 ? -10.280 -14.854 4.680 1.00 98.44 82 GLU A N 1
ATOM 674 C CA . GLU A 1 82 ? -10.186 -16.039 3.811 1.00 98.44 82 GLU A CA 1
ATOM 675 C C . GLU A 1 82 ? -9.549 -15.717 2.457 1.00 98.44 82 GLU A C 1
ATOM 677 O O . GLU A 1 82 ? -8.707 -16.470 1.958 1.00 98.44 82 GLU A O 1
ATOM 682 N N . MET A 1 83 ? -9.904 -14.568 1.876 1.00 98.31 83 MET A N 1
ATOM 683 C CA . MET A 1 83 ? -9.273 -14.077 0.655 1.00 98.31 83 MET A CA 1
ATOM 684 C C . MET A 1 83 ? -7.769 -13.837 0.860 1.00 98.31 83 MET A C 1
ATOM 686 O O . MET A 1 83 ? -6.966 -14.293 0.046 1.00 98.31 83 MET A O 1
ATOM 690 N N . LEU A 1 84 ? -7.377 -13.166 1.948 1.00 98.56 84 LEU A N 1
ATOM 691 C CA . LEU A 1 84 ? -5.972 -12.905 2.268 1.00 98.56 84 LEU A CA 1
ATOM 692 C C . LEU A 1 84 ? -5.181 -14.196 2.531 1.00 98.56 84 LEU A C 1
ATOM 694 O O . LEU A 1 84 ? -4.053 -14.318 2.057 1.00 98.56 84 LEU A O 1
ATOM 698 N N . GLU A 1 85 ? -5.769 -15.173 3.226 1.00 98.75 85 GLU A N 1
ATOM 699 C CA . GLU A 1 85 ? -5.166 -16.495 3.455 1.00 9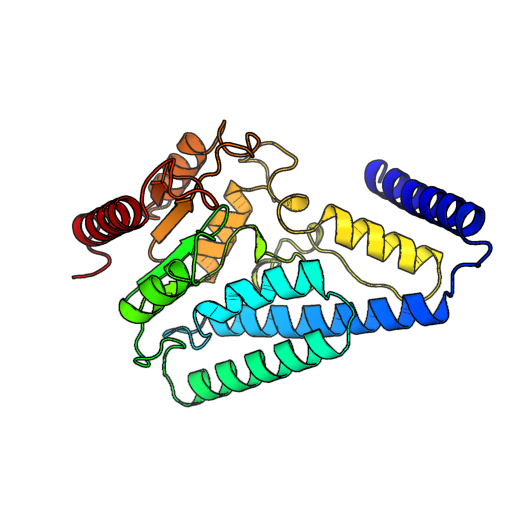8.75 85 GLU A CA 1
ATOM 700 C C . GLU A 1 85 ? -4.858 -17.188 2.120 1.00 98.75 85 GLU A C 1
ATOM 702 O O . GLU A 1 85 ? -3.726 -17.619 1.885 1.00 98.75 85 GLU A O 1
ATOM 707 N N . TYR A 1 86 ? -5.821 -17.196 1.191 1.00 98.62 86 TYR A N 1
ATOM 708 C CA . TYR A 1 86 ? -5.611 -17.731 -0.154 1.00 98.62 86 TYR A CA 1
ATOM 709 C C . TYR A 1 86 ? -4.513 -16.977 -0.923 1.00 98.62 86 TYR A C 1
ATOM 711 O O . TYR A 1 86 ? -3.676 -17.594 -1.592 1.00 98.62 86 TYR A O 1
ATOM 719 N N . MET A 1 87 ? -4.491 -15.644 -0.826 1.00 98.69 87 MET A N 1
ATOM 720 C CA . MET A 1 87 ? -3.481 -14.812 -1.486 1.00 98.69 87 MET A CA 1
ATOM 721 C C . MET A 1 87 ? -2.068 -15.122 -0.974 1.00 98.69 87 MET A C 1
ATOM 723 O O . MET A 1 87 ? -1.146 -15.313 -1.774 1.00 98.69 87 MET A O 1
ATOM 727 N N . VAL A 1 88 ? -1.901 -15.222 0.347 1.00 98.75 88 VAL A N 1
ATOM 728 C CA . VAL A 1 88 ? -0.637 -15.593 0.997 1.00 98.75 88 VAL A CA 1
ATOM 729 C C . VAL A 1 88 ? -0.181 -16.975 0.541 1.00 98.75 88 VAL A C 1
ATOM 731 O O . VAL A 1 88 ? 0.968 -17.138 0.126 1.00 98.75 88 VAL A O 1
ATOM 734 N N . ASP A 1 89 ? -1.068 -17.970 0.562 1.00 98.81 89 ASP A N 1
ATOM 735 C CA . ASP A 1 89 ? -0.733 -19.337 0.161 1.00 98.81 89 ASP A CA 1
ATOM 736 C C . ASP A 1 89 ? -0.294 -19.415 -1.302 1.00 98.81 89 ASP A C 1
ATOM 738 O O . ASP A 1 89 ? 0.696 -20.084 -1.636 1.00 98.81 89 ASP A O 1
ATOM 742 N N . LYS A 1 90 ? -0.980 -18.682 -2.185 1.00 98.69 90 LYS A N 1
ATOM 743 C CA . LYS A 1 90 ? -0.614 -18.609 -3.599 1.00 98.69 90 LYS A CA 1
ATOM 744 C C . LYS A 1 90 ? 0.760 -17.970 -3.794 1.00 98.69 90 LYS A C 1
ATOM 746 O O . LYS A 1 90 ? 1.592 -18.541 -4.505 1.00 98.69 90 LYS A O 1
ATOM 751 N N . ALA A 1 91 ? 1.022 -16.835 -3.146 1.00 98.75 91 ALA A N 1
ATOM 752 C CA . ALA A 1 91 ? 2.311 -16.155 -3.221 1.00 98.75 91 ALA A CA 1
ATOM 753 C C . ALA A 1 91 ? 3.444 -17.020 -2.635 1.00 98.75 91 ALA A C 1
ATOM 755 O O . ALA A 1 91 ? 4.488 -17.184 -3.263 1.00 98.75 91 ALA A O 1
ATOM 756 N N . LYS A 1 92 ? 3.226 -17.701 -1.503 1.00 98.81 92 LYS A N 1
ATOM 757 C CA . LYS A 1 92 ? 4.183 -18.681 -0.956 1.00 98.81 92 LYS A CA 1
ATOM 758 C C . LYS A 1 92 ? 4.472 -19.823 -1.928 1.00 98.81 92 LYS A C 1
ATOM 760 O O . LYS A 1 92 ? 5.613 -20.272 -2.024 1.00 98.81 92 LYS A O 1
ATOM 765 N N . ASN A 1 93 ? 3.460 -20.328 -2.636 1.00 98.75 93 ASN A N 1
ATOM 766 C CA . ASN A 1 93 ? 3.654 -21.384 -3.631 1.00 98.75 93 ASN A CA 1
ATOM 767 C C . ASN A 1 93 ? 4.520 -20.907 -4.807 1.00 98.75 93 ASN A C 1
ATOM 769 O O . ASN A 1 93 ? 5.436 -21.624 -5.213 1.00 98.75 93 ASN A O 1
ATOM 773 N N . ASN A 1 94 ? 4.270 -19.696 -5.309 1.00 98.75 94 ASN A N 1
ATOM 774 C CA . ASN A 1 94 ? 5.090 -19.074 -6.347 1.00 98.75 94 ASN A CA 1
ATOM 775 C C . ASN A 1 94 ? 6.542 -18.889 -5.870 1.00 98.75 94 ASN A C 1
ATOM 777 O O . ASN A 1 94 ? 7.468 -19.307 -6.563 1.00 98.75 94 ASN A O 1
ATOM 781 N N . ALA A 1 95 ? 6.734 -18.391 -4.642 1.00 98.75 95 ALA A N 1
ATOM 782 C CA . ALA A 1 95 ? 8.051 -18.215 -4.030 1.00 98.75 95 ALA A CA 1
ATOM 783 C C . ALA A 1 95 ? 8.827 -19.539 -3.928 1.00 98.75 95 ALA A C 1
ATOM 785 O O . ALA A 1 95 ? 9.979 -19.619 -4.345 1.00 98.75 95 ALA A O 1
ATOM 786 N N . LYS A 1 96 ? 8.180 -20.617 -3.455 1.00 98.62 96 LYS A N 1
ATOM 787 C CA . LYS A 1 96 ? 8.780 -21.967 -3.379 1.00 98.62 96 LYS A CA 1
ATOM 788 C C . LYS A 1 96 ? 9.213 -22.508 -4.743 1.00 98.62 96 LYS A C 1
ATOM 790 O O . LYS A 1 96 ? 10.145 -23.301 -4.818 1.00 98.62 96 LYS A O 1
ATOM 795 N N . ARG A 1 97 ? 8.519 -22.111 -5.809 1.00 98.44 97 ARG A N 1
ATOM 796 C CA . ARG A 1 97 ? 8.823 -22.495 -7.194 1.00 98.44 97 ARG A CA 1
ATOM 797 C C . ARG A 1 97 ? 9.839 -21.565 -7.862 1.00 98.44 97 ARG A C 1
ATOM 799 O O . ARG A 1 97 ? 10.260 -21.871 -8.972 1.00 98.44 97 ARG A O 1
ATOM 806 N N . GLY A 1 98 ? 10.211 -20.458 -7.216 1.00 98.31 98 GLY A N 1
ATOM 807 C CA . GLY A 1 98 ? 11.121 -19.457 -7.767 1.00 98.31 98 GLY A CA 1
ATOM 808 C C . GLY A 1 98 ? 10.551 -18.704 -8.971 1.00 98.31 98 GLY A C 1
ATOM 809 O O . GLY A 1 98 ? 11.314 -18.342 -9.861 1.00 98.31 98 GLY A O 1
ATOM 810 N N . ILE A 1 99 ? 9.228 -18.511 -9.035 1.00 98.69 99 ILE A N 1
ATOM 811 C CA . ILE A 1 99 ? 8.563 -17.802 -10.139 1.00 98.69 99 ILE A CA 1
ATOM 812 C C . ILE A 1 99 ? 7.932 -16.494 -9.669 1.00 98.69 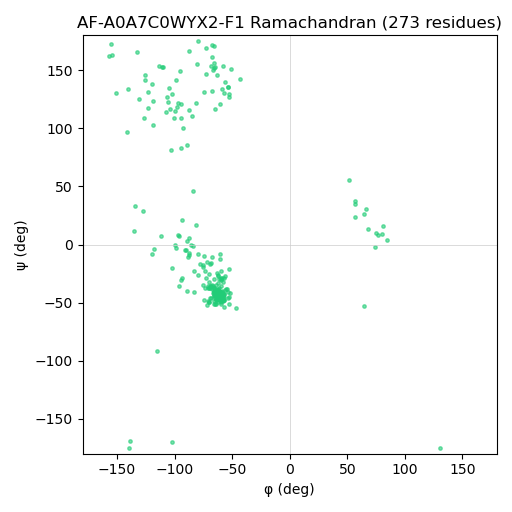99 ILE A C 1
ATOM 814 O O . ILE A 1 99 ? 7.537 -16.370 -8.507 1.00 98.69 99 ILE A O 1
ATOM 818 N N . ALA A 1 100 ? 7.795 -15.549 -10.598 1.00 98.62 100 ALA A N 1
ATOM 819 C CA . ALA A 1 100 ? 7.040 -14.329 -10.361 1.00 98.62 100 ALA A CA 1
ATOM 820 C C . ALA A 1 100 ? 5.536 -14.611 -10.203 1.00 98.62 100 ALA A C 1
ATOM 822 O O . ALA A 1 100 ? 5.028 -15.651 -10.630 1.00 98.62 100 ALA A O 1
ATOM 823 N N . GLY A 1 101 ? 4.815 -13.655 -9.620 1.00 98.31 101 GLY A N 1
ATOM 824 C CA . GLY A 1 101 ? 3.358 -13.674 -9.521 1.00 98.31 101 GLY A CA 1
ATOM 825 C C . GLY A 1 101 ? 2.629 -13.359 -10.828 1.00 98.31 101 GLY A C 1
ATOM 826 O O . GLY A 1 101 ? 1.413 -13.539 -10.889 1.00 98.31 101 GLY A O 1
ATOM 827 N N . THR A 1 102 ? 3.349 -12.906 -11.853 1.00 98.25 102 THR A N 1
ATOM 828 C CA . THR A 1 102 ? 2.814 -12.643 -13.194 1.00 98.25 102 THR A CA 1
ATOM 829 C C . THR A 1 102 ? 2.364 -13.939 -13.874 1.00 98.25 102 THR A C 1
ATOM 831 O O . THR A 1 102 ? 2.866 -15.027 -13.569 1.00 98.25 102 THR A O 1
ATOM 834 N N . ALA A 1 103 ? 1.442 -13.855 -14.834 1.00 97.44 103 ALA A N 1
ATOM 835 C CA . ALA A 1 103 ? 0.923 -15.031 -15.536 1.00 97.44 103 ALA A CA 1
ATOM 836 C C . ALA A 1 103 ? 2.010 -15.828 -16.280 1.00 97.44 103 ALA A C 1
ATOM 838 O O . ALA A 1 103 ? 1.900 -17.050 -16.408 1.00 97.44 103 ALA A O 1
ATOM 839 N N . SER A 1 104 ? 3.076 -15.164 -16.742 1.00 97.81 104 SER A N 1
ATOM 840 C CA . SER A 1 104 ? 4.214 -15.817 -17.404 1.00 97.81 104 SER A CA 1
ATOM 841 C C . SER A 1 104 ? 5.181 -16.504 -16.424 1.00 97.81 104 SER A C 1
ATOM 843 O O . SER A 1 104 ? 6.010 -17.318 -16.843 1.00 97.81 104 SER A O 1
ATOM 845 N N . GLY A 1 105 ? 5.104 -16.166 -15.131 1.00 98.25 105 GLY A N 1
ATOM 846 C CA . GLY A 1 105 ? 6.060 -16.566 -14.100 1.00 98.25 105 GLY A CA 1
ATOM 847 C C . GLY A 1 105 ? 7.395 -15.811 -14.140 1.00 98.25 105 GLY A C 1
ATOM 848 O O . GLY A 1 105 ? 8.322 -16.210 -13.430 1.00 98.25 105 GLY A O 1
ATOM 849 N N . LYS A 1 106 ? 7.518 -14.747 -14.946 1.00 98.31 106 LYS A N 1
ATOM 850 C CA . LYS A 1 106 ? 8.731 -13.923 -15.091 1.00 98.31 106 LYS A CA 1
ATOM 851 C C . LYS A 1 106 ? 8.544 -12.525 -14.506 1.00 98.31 106 LYS A C 1
ATOM 853 O O . LYS A 1 106 ? 7.445 -11.988 -14.487 1.00 98.31 106 LYS A O 1
ATOM 858 N N . GLU A 1 107 ? 9.642 -11.918 -14.077 1.00 98.50 107 GLU A N 1
ATOM 859 C CA . GLU A 1 107 ? 9.692 -10.520 -13.645 1.00 98.50 107 GLU A CA 1
ATOM 860 C C . GLU A 1 107 ? 10.747 -9.803 -14.486 1.00 98.50 107 GLU A C 1
ATOM 862 O O . GLU A 1 107 ? 11.917 -10.186 -14.461 1.00 98.50 107 GLU A O 1
ATOM 867 N N . LYS A 1 108 ? 10.322 -8.800 -15.259 1.00 98.38 108 LYS A N 1
ATOM 868 C CA . LYS A 1 108 ? 11.208 -7.918 -16.030 1.00 98.38 108 LYS A CA 1
ATOM 869 C C . LYS A 1 108 ? 11.509 -6.623 -15.293 1.00 98.38 108 LYS A C 1
ATOM 871 O O . LYS A 1 108 ? 12.612 -6.109 -15.420 1.00 98.38 108 LYS A O 1
ATOM 876 N N . ALA A 1 109 ? 10.529 -6.100 -14.561 1.00 98.56 109 ALA A N 1
ATOM 877 C CA . ALA A 1 109 ? 10.667 -4.860 -13.815 1.00 98.56 109 ALA A CA 1
ATOM 878 C C . ALA A 1 109 ? 9.705 -4.818 -12.625 1.00 98.56 109 ALA A C 1
ATOM 880 O O . ALA A 1 109 ? 8.724 -5.561 -12.561 1.00 98.56 109 ALA A O 1
ATOM 881 N N . ARG A 1 110 ? 9.970 -3.912 -11.689 1.00 98.75 110 ARG A N 1
ATOM 882 C CA . ARG A 1 110 ? 9.223 -3.743 -10.446 1.00 98.75 110 ARG A CA 1
ATOM 883 C C . ARG A 1 110 ? 8.785 -2.287 -10.312 1.00 98.75 110 ARG A C 1
ATOM 885 O O . ARG A 1 110 ? 9.610 -1.400 -10.092 1.00 98.75 110 ARG A O 1
ATOM 892 N N . GLY A 1 111 ? 7.486 -2.042 -10.462 1.00 98.38 111 GLY A N 1
ATOM 893 C CA . GLY A 1 111 ? 6.901 -0.701 -10.465 1.00 98.38 111 GLY A CA 1
ATOM 894 C C . GLY A 1 111 ? 6.226 -0.347 -9.143 1.00 98.38 111 GLY A C 1
ATOM 895 O O . GLY A 1 111 ? 5.382 -1.100 -8.652 1.00 98.38 111 GLY A O 1
ATOM 896 N N . LEU A 1 112 ? 6.562 0.819 -8.584 1.00 98.25 112 LEU A N 1
ATOM 897 C CA . LEU A 1 112 ? 5.866 1.410 -7.436 1.00 98.25 112 LEU A CA 1
ATOM 898 C C . LEU A 1 112 ? 5.011 2.607 -7.883 1.00 98.25 112 LEU A C 1
ATOM 900 O O . LEU A 1 112 ? 5.516 3.549 -8.488 1.00 98.25 112 LEU A O 1
ATOM 904 N N . PHE A 1 113 ? 3.726 2.620 -7.539 1.00 96.62 113 PHE A N 1
ATOM 905 C CA . PHE A 1 113 ? 2.784 3.650 -7.981 1.00 96.62 113 PHE A CA 1
ATOM 906 C C . PHE A 1 113 ? 2.518 4.647 -6.849 1.00 96.62 113 PHE A C 1
ATOM 908 O O . PHE A 1 113 ? 1.546 4.533 -6.116 1.00 96.62 113 PHE A O 1
ATOM 915 N N . CYS A 1 114 ? 3.415 5.617 -6.645 1.00 94.50 114 CYS A N 1
ATOM 916 C CA . CYS A 1 114 ? 3.555 6.370 -5.385 1.00 94.50 114 CYS A CA 1
ATOM 917 C C . CYS A 1 114 ? 2.331 7.178 -4.914 1.00 94.50 114 CYS A C 1
ATOM 919 O O . CYS A 1 114 ? 2.352 7.694 -3.797 1.00 94.50 114 CYS A O 1
ATOM 921 N N . TYR A 1 115 ? 1.275 7.296 -5.721 1.00 94.25 115 TYR A N 1
ATOM 922 C CA . TYR A 1 115 ? -0.012 7.835 -5.293 1.00 94.25 115 TYR A CA 1
ATOM 923 C C . TYR A 1 115 ? -1.103 6.766 -5.365 1.00 94.25 115 TYR A C 1
ATOM 925 O O . TYR A 1 115 ? -1.273 6.044 -4.394 1.00 94.25 115 TYR A O 1
ATOM 933 N N . ILE A 1 116 ? -1.822 6.631 -6.474 1.00 93.69 116 ILE A N 1
ATOM 934 C CA . ILE A 1 116 ? -2.861 5.610 -6.650 1.00 93.69 116 ILE A CA 1
ATOM 935 C C . ILE A 1 116 ? -2.691 4.911 -8.000 1.00 93.69 116 ILE A C 1
ATOM 937 O O . ILE A 1 116 ? -1.962 5.404 -8.861 1.00 93.69 116 ILE A O 1
ATOM 941 N N . ASP A 1 117 ? -3.363 3.777 -8.169 1.00 94.62 117 ASP A N 1
ATOM 942 C CA . ASP A 1 117 ? -3.364 3.017 -9.420 1.00 94.62 117 ASP A CA 1
ATOM 943 C C . ASP A 1 117 ? -4.329 3.634 -10.448 1.00 94.62 117 ASP A C 1
ATOM 945 O O . ASP A 1 117 ? -5.059 4.581 -10.149 1.00 94.62 117 ASP A O 1
ATOM 949 N N . HIS A 1 118 ? -4.351 3.093 -11.667 1.00 94.06 118 HIS A N 1
ATOM 950 C CA . HIS A 1 118 ? -5.315 3.480 -12.698 1.00 94.06 118 HIS A CA 1
ATOM 951 C C . HIS A 1 118 ? -6.528 2.536 -12.668 1.00 94.06 118 HIS A C 1
ATOM 953 O O . HIS A 1 118 ? -6.435 1.372 -13.049 1.00 94.06 118 HIS A O 1
ATOM 959 N N . TYR A 1 119 ? -7.672 3.041 -12.212 1.00 91.25 119 TYR A N 1
ATOM 960 C CA . TYR A 1 119 ? -8.904 2.288 -11.941 1.00 91.25 119 TYR A CA 1
ATOM 961 C C . TYR A 1 119 ? -9.926 2.308 -13.074 1.00 91.25 119 TYR A C 1
ATOM 963 O O . TYR A 1 119 ? -11.062 1.868 -12.880 1.00 91.25 119 TYR A O 1
ATOM 971 N N . THR A 1 120 ? -9.581 2.859 -14.236 1.00 78.06 120 THR A N 1
ATOM 972 C CA . THR A 1 120 ? -10.513 2.864 -15.367 1.00 78.06 120 THR A CA 1
ATOM 973 C C . THR A 1 120 ? -10.787 1.441 -15.865 1.00 78.06 120 THR A C 1
ATOM 975 O O . THR A 1 120 ? -10.221 0.465 -15.368 1.00 78.06 120 THR A O 1
ATOM 978 N N . THR A 1 121 ? -11.767 1.309 -16.761 1.00 77.44 121 THR A N 1
ATOM 979 C CA . THR A 1 121 ? -12.575 0.086 -16.908 1.00 77.44 121 THR A CA 1
ATOM 980 C C . THR A 1 121 ? -11.769 -1.213 -17.057 1.00 77.44 121 THR A C 1
ATOM 982 O O . THR A 1 121 ? -10.678 -1.242 -17.628 1.00 77.44 121 THR A O 1
ATOM 985 N N . ASP A 1 122 ? -12.374 -2.311 -16.594 1.00 84.38 122 ASP A N 1
ATOM 986 C CA . ASP A 1 122 ? -11.989 -3.696 -16.910 1.00 84.38 122 ASP A CA 1
ATOM 987 C C . ASP A 1 122 ? -10.606 -4.143 -16.412 1.00 84.38 122 ASP A C 1
ATOM 989 O O . ASP A 1 122 ? -10.004 -5.049 -16.980 1.00 84.38 122 ASP A O 1
ATOM 993 N N . LEU A 1 123 ? -10.089 -3.528 -15.340 1.00 91.19 123 LEU A N 1
ATOM 994 C CA . LEU A 1 123 ? -8.794 -3.878 -14.732 1.00 91.19 123 LEU A CA 1
ATOM 995 C C . LEU A 1 123 ? -7.602 -3.810 -15.714 1.00 91.19 123 LEU A C 1
ATOM 997 O O . LEU A 1 123 ? -6.563 -4.437 -15.482 1.00 91.19 123 LEU A O 1
ATOM 1001 N N . ARG A 1 124 ? -7.726 -3.025 -16.793 1.00 93.88 124 ARG A N 1
ATOM 1002 C CA . ARG A 1 124 ? -6.747 -2.951 -17.894 1.00 93.88 124 ARG A CA 1
ATOM 1003 C C . ARG A 1 124 ? -5.340 -2.565 -17.434 1.00 93.88 124 ARG A C 1
ATOM 1005 O O . ARG A 1 124 ? -4.360 -3.006 -18.029 1.00 93.88 124 ARG A O 1
ATOM 1012 N N . PHE A 1 125 ? -5.231 -1.805 -16.347 1.00 95.94 125 PHE A N 1
ATOM 1013 C CA . PHE A 1 125 ? -3.954 -1.466 -15.725 1.00 95.94 125 PHE A CA 1
ATOM 1014 C C . PHE A 1 125 ? -3.207 -2.686 -15.173 1.00 95.94 125 PHE A C 1
ATOM 1016 O O . PHE A 1 125 ? -2.048 -2.906 -15.525 1.00 95.94 125 PHE A O 1
ATOM 1023 N N . TRP A 1 126 ? -3.874 -3.520 -14.373 1.00 96.56 126 TRP A N 1
ATOM 1024 C CA . TRP A 1 126 ? -3.272 -4.748 -13.843 1.00 96.56 126 TRP A CA 1
ATOM 1025 C C . TRP A 1 126 ? -2.997 -5.763 -14.953 1.00 96.56 126 TRP A C 1
ATOM 1027 O O . TRP A 1 126 ? -1.969 -6.431 -14.920 1.00 96.56 126 TRP A O 1
ATOM 1037 N N . GLU A 1 127 ? -3.867 -5.843 -15.965 1.00 96.12 127 GLU A N 1
ATOM 1038 C CA . GLU A 1 127 ? -3.623 -6.688 -17.137 1.00 96.12 127 GLU A CA 1
ATOM 1039 C C . GLU A 1 127 ? -2.380 -6.232 -17.920 1.00 96.12 127 GLU A C 1
ATOM 1041 O O . GLU A 1 127 ? -1.581 -7.060 -18.354 1.00 96.12 127 GLU A O 1
ATOM 1046 N N . TRP A 1 128 ? -2.181 -4.921 -18.089 1.00 97.19 128 TRP A N 1
ATOM 1047 C CA . TRP A 1 128 ? -0.999 -4.381 -18.761 1.00 97.19 128 TRP A CA 1
ATOM 1048 C C . TRP A 1 128 ? 0.287 -4.661 -17.984 1.00 97.19 128 TRP A C 1
ATOM 1050 O O . TRP A 1 128 ? 1.269 -5.080 -18.594 1.00 97.19 128 TRP A O 1
ATOM 1060 N N . LEU A 1 129 ? 0.283 -4.491 -16.660 1.00 98.00 129 LEU A N 1
ATOM 1061 C CA . LEU A 1 129 ? 1.427 -4.852 -15.818 1.00 98.00 129 LEU A CA 1
ATOM 1062 C C . LEU A 1 129 ? 1.777 -6.339 -15.966 1.00 98.00 129 LEU A C 1
ATOM 1064 O O . LEU A 1 129 ? 2.928 -6.679 -16.236 1.00 98.00 129 LEU A O 1
ATOM 1068 N N . ASP A 1 130 ? 0.772 -7.211 -15.867 1.00 97.88 130 ASP A N 1
ATOM 1069 C CA . ASP A 1 130 ? 0.937 -8.661 -15.975 1.00 97.88 130 ASP A CA 1
ATOM 1070 C C . ASP A 1 130 ? 1.482 -9.089 -17.348 1.00 97.88 130 ASP A C 1
ATOM 1072 O O . ASP A 1 130 ? 2.473 -9.815 -17.421 1.00 97.88 130 ASP A O 1
ATOM 1076 N N . LYS A 1 131 ? 0.915 -8.562 -18.444 1.00 97.12 131 LYS A N 1
ATOM 1077 C CA . LYS A 1 131 ? 1.368 -8.839 -19.823 1.00 97.12 131 LYS A CA 1
ATOM 1078 C C . LYS A 1 131 ? 2.801 -8.386 -20.100 1.00 97.12 131 LYS A C 1
ATOM 1080 O O . LYS A 1 131 ? 3.446 -8.941 -20.989 1.00 97.12 131 LYS A O 1
ATOM 1085 N N . ASN A 1 132 ? 3.283 -7.374 -19.382 1.00 97.94 132 ASN A N 1
ATOM 1086 C CA . ASN A 1 132 ? 4.633 -6.836 -19.541 1.00 97.94 132 ASN A CA 1
ATOM 1087 C C . ASN A 1 132 ? 5.630 -7.398 -18.518 1.00 97.94 132 ASN A C 1
ATOM 1089 O O . ASN A 1 132 ? 6.769 -6.937 -18.478 1.00 97.94 132 ASN A O 1
ATOM 1093 N N . ASP A 1 133 ? 5.237 -8.406 -17.731 1.00 98.50 133 ASP A N 1
ATOM 1094 C CA . ASP A 1 133 ? 6.051 -8.990 -16.662 1.00 98.50 133 ASP A CA 1
ATOM 1095 C C . ASP A 1 133 ? 6.513 -7.943 -15.625 1.00 98.50 133 ASP A C 1
ATOM 1097 O O . ASP A 1 133 ? 7.629 -8.015 -15.102 1.00 98.50 133 ASP A O 1
ATOM 1101 N N . ILE A 1 134 ? 5.667 -6.945 -15.346 1.00 98.62 134 ILE A N 1
ATOM 1102 C CA . ILE A 1 134 ? 5.934 -5.886 -14.370 1.00 98.62 134 ILE A CA 1
ATOM 1103 C C . ILE A 1 134 ? 5.248 -6.232 -13.052 1.00 98.62 134 ILE A C 1
ATOM 1105 O O . ILE A 1 134 ? 4.021 -6.280 -12.954 1.00 98.62 134 ILE A O 1
ATOM 1109 N N . SER A 1 135 ? 6.044 -6.400 -12.005 1.00 98.44 135 SER A N 1
ATOM 1110 C CA . SER A 1 135 ? 5.533 -6.603 -10.656 1.00 98.44 135 SER A CA 1
ATOM 1111 C C . SER A 1 135 ? 4.990 -5.305 -10.073 1.00 98.44 135 SER A C 1
ATOM 1113 O O . SER A 1 135 ? 5.664 -4.272 -10.073 1.00 98.44 135 SER A O 1
ATOM 1115 N N . HIS A 1 136 ? 3.778 -5.374 -9.528 1.00 97.94 136 HIS A N 1
ATOM 1116 C CA . HIS A 1 136 ? 3.138 -4.266 -8.830 1.00 97.94 136 HIS A CA 1
ATOM 1117 C C . HIS A 1 136 ? 3.600 -4.240 -7.371 1.00 97.94 136 HIS A C 1
ATOM 1119 O O . HIS A 1 136 ? 3.239 -5.121 -6.598 1.00 97.94 136 HIS A O 1
ATOM 1125 N N . LEU A 1 137 ? 4.385 -3.232 -6.984 1.00 97.19 137 LEU A N 1
ATOM 1126 C CA . LEU A 1 137 ? 4.936 -3.122 -5.623 1.00 97.19 137 LEU A CA 1
ATOM 1127 C C . LEU A 1 137 ? 4.029 -2.384 -4.638 1.00 97.19 137 LEU A C 1
ATOM 1129 O O . LEU A 1 137 ? 4.292 -2.344 -3.439 1.00 97.19 137 LEU A O 1
ATOM 1133 N N . GLY A 1 138 ? 2.987 -1.741 -5.149 1.00 95.00 138 GLY A N 1
ATOM 1134 C CA . GLY A 1 138 ? 2.006 -1.061 -4.325 1.00 95.00 138 GLY A CA 1
ATOM 1135 C C . GLY A 1 138 ? 1.732 0.350 -4.791 1.00 95.00 138 GLY A C 1
ATOM 1136 O O . GLY A 1 138 ? 2.278 0.814 -5.795 1.00 95.00 138 GLY A O 1
ATOM 1137 N N . SER A 1 139 ? 0.915 1.028 -4.002 1.00 94.19 139 SER A N 1
ATOM 1138 C CA . SER A 1 139 ? 0.686 2.460 -4.080 1.00 94.19 139 SER A CA 1
ATOM 1139 C C . SER A 1 139 ? 0.591 3.058 -2.681 1.00 94.19 139 SER A C 1
ATOM 1141 O O . SER A 1 139 ? 0.773 2.351 -1.686 1.00 94.19 139 SER A O 1
ATOM 1143 N N . ILE A 1 140 ? 0.285 4.355 -2.557 1.00 92.81 140 ILE A N 1
ATOM 1144 C CA . ILE A 1 140 ? 0.075 4.949 -1.228 1.00 92.81 140 ILE A CA 1
ATOM 1145 C C . ILE A 1 140 ? -1.017 4.202 -0.454 1.00 92.81 140 ILE A C 1
ATOM 1147 O O . ILE A 1 140 ? -0.979 4.201 0.771 1.00 92.81 140 ILE A O 1
ATOM 1151 N N . LEU A 1 141 ? -1.966 3.572 -1.165 1.00 93.44 141 LEU A N 1
ATOM 1152 C CA . LEU A 1 141 ? -3.108 2.850 -0.609 1.00 93.44 141 LEU A CA 1
ATOM 1153 C C . LEU A 1 141 ? -2.740 1.490 -0.020 1.00 93.44 141 LEU A C 1
ATOM 1155 O O . LEU A 1 141 ? -3.507 0.976 0.785 1.00 93.44 141 LEU A O 1
ATOM 1159 N N . SER A 1 142 ? -1.589 0.924 -0.387 1.00 90.56 142 SER A N 1
ATOM 1160 C CA . SER A 1 142 ? -1.145 -0.388 0.091 1.00 90.56 142 SER A CA 1
ATOM 1161 C C . SER A 1 142 ? -0.119 -0.322 1.228 1.00 90.56 142 SER A C 1
ATOM 1163 O O . SER A 1 142 ? 0.327 -1.365 1.697 1.00 90.56 142 SER A O 1
ATOM 1165 N N . LEU A 1 143 ? 0.279 0.877 1.671 1.00 88.06 143 LEU A N 1
ATOM 1166 C CA . LEU A 1 143 ? 1.195 1.070 2.801 1.00 88.06 143 LEU A CA 1
ATOM 1167 C C . LEU A 1 143 ? 0.411 1.169 4.119 1.00 88.06 143 LEU A C 1
ATOM 1169 O O . LEU A 1 143 ? 0.076 2.258 4.591 1.00 88.06 143 LEU A O 1
ATOM 1173 N N . PHE A 1 144 ? 0.107 0.017 4.712 1.00 87.44 144 PHE A N 1
ATOM 1174 C CA . PHE A 1 144 ? -0.608 -0.111 5.985 1.00 87.44 144 PHE A CA 1
ATOM 1175 C C . PHE A 1 144 ? 0.353 -0.071 7.184 1.00 87.44 144 PHE A C 1
ATOM 1177 O O . PHE A 1 144 ? 1.196 -0.939 7.358 1.00 87.44 144 PHE A O 1
ATOM 1184 N N . TRP A 1 145 ? 0.277 0.930 8.052 1.00 90.62 145 TRP A N 1
ATOM 1185 C CA . TRP A 1 145 ? 1.271 1.094 9.125 1.00 90.62 145 TRP A CA 1
ATOM 1186 C C . TRP A 1 145 ? 0.972 0.256 10.383 1.00 90.62 145 TRP A C 1
ATOM 1188 O O . TRP A 1 145 ? 1.034 0.786 11.490 1.00 90.62 145 TRP A O 1
ATOM 1198 N N . GLN A 1 146 ? 0.628 -1.030 10.240 1.00 91.69 146 GLN A N 1
ATOM 1199 C CA . GLN A 1 146 ? 0.535 -1.942 11.388 1.00 91.69 146 GLN A CA 1
ATOM 1200 C C . GLN A 1 146 ? 1.912 -2.189 12.006 1.00 91.69 146 GLN A C 1
ATOM 1202 O O . GLN A 1 146 ? 2.939 -2.180 11.322 1.00 91.69 146 GLN A O 1
ATOM 1207 N N . ASP A 1 147 ? 1.924 -2.444 13.310 1.00 89.00 147 ASP A N 1
ATOM 1208 C CA . ASP A 1 147 ? 3.106 -2.939 14.010 1.00 89.00 147 ASP A CA 1
ATOM 1209 C C . ASP A 1 147 ? 3.607 -4.247 13.377 1.00 89.00 147 ASP A C 1
ATOM 1211 O O . ASP A 1 147 ? 2.832 -5.170 13.125 1.00 89.00 147 ASP A O 1
ATOM 1215 N N . GLY A 1 148 ? 4.908 -4.309 13.093 1.00 84.50 148 GLY A N 1
ATOM 1216 C CA . GLY A 1 148 ? 5.542 -5.459 12.444 1.00 84.50 148 GLY A CA 1
ATOM 1217 C C . GLY A 1 148 ? 5.462 -5.487 10.913 1.00 84.50 148 GLY A C 1
ATOM 1218 O O . GLY A 1 148 ? 5.936 -6.450 10.318 1.00 84.50 148 GLY A O 1
ATOM 1219 N N . ALA A 1 149 ? 4.911 -4.465 10.249 1.00 89.25 149 ALA A N 1
ATOM 1220 C CA . ALA A 1 149 ? 5.000 -4.365 8.790 1.00 89.25 149 ALA A CA 1
ATOM 1221 C C . ALA A 1 149 ? 6.462 -4.213 8.319 1.00 89.25 149 ALA A C 1
ATOM 1223 O O . ALA A 1 149 ? 7.267 -3.523 8.941 1.00 89.25 149 ALA A O 1
ATOM 1224 N N . ALA A 1 150 ? 6.812 -4.775 7.158 1.00 88.25 150 ALA A N 1
ATOM 1225 C CA . ALA A 1 150 ? 8.196 -4.755 6.667 1.00 88.25 150 ALA A CA 1
ATOM 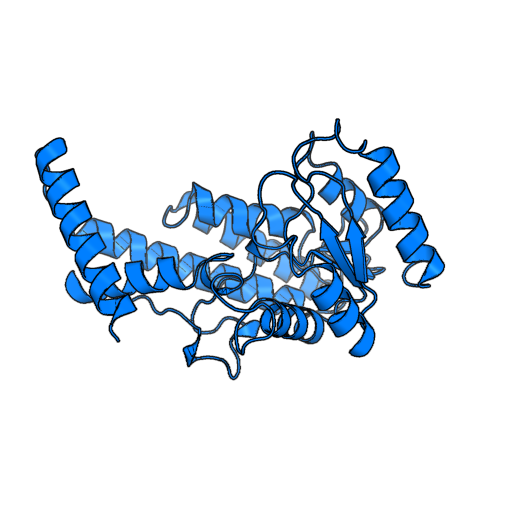1226 C C . ALA A 1 150 ? 8.783 -3.331 6.499 1.00 88.25 150 ALA A C 1
ATOM 1228 O O . ALA A 1 150 ? 9.974 -3.114 6.719 1.00 88.25 150 ALA A O 1
ATOM 1229 N N . TYR A 1 151 ? 7.958 -2.337 6.152 1.00 87.00 151 TYR A N 1
ATOM 1230 C CA . TYR A 1 151 ? 8.366 -0.927 6.033 1.00 87.00 151 TYR A CA 1
ATOM 1231 C C . TYR A 1 151 ? 8.319 -0.139 7.353 1.00 87.00 151 TYR A C 1
ATOM 1233 O O . TYR A 1 151 ? 8.650 1.048 7.351 1.00 87.00 151 TYR A O 1
ATOM 1241 N N . SER A 1 152 ? 7.927 -0.755 8.476 1.00 88.81 152 SER A N 1
ATOM 1242 C CA . SER A 1 152 ? 7.922 -0.095 9.787 1.00 88.81 152 SER A CA 1
ATOM 1243 C C . SER A 1 152 ? 9.228 -0.248 10.569 1.00 88.81 152 SER A C 1
ATOM 1245 O O . SER A 1 152 ? 9.347 0.340 11.641 1.00 88.81 152 SER A O 1
ATOM 1247 N N . VAL A 1 153 ? 10.198 -1.023 10.069 1.00 86.88 153 VAL A N 1
ATOM 1248 C CA . VAL A 1 153 ? 11.497 -1.223 10.734 1.00 86.88 153 VAL A CA 1
ATOM 1249 C C . VAL A 1 153 ? 12.224 0.117 10.880 1.00 86.88 153 VAL A C 1
ATOM 1251 O O . VAL A 1 153 ? 12.505 0.792 9.889 1.00 86.88 153 VAL A O 1
ATOM 1254 N N . GLY A 1 154 ? 12.529 0.506 12.120 1.00 87.88 154 GLY A N 1
ATOM 1255 C CA . GLY A 1 154 ? 13.117 1.806 12.457 1.00 87.88 154 GLY A CA 1
ATOM 1256 C C . GLY A 1 154 ? 12.131 2.982 12.427 1.00 87.88 154 GLY A C 1
ATOM 1257 O O . GLY A 1 154 ? 12.559 4.135 12.503 1.00 87.88 154 GLY A O 1
ATOM 1258 N N . LYS A 1 155 ? 10.830 2.705 12.279 1.00 90.19 155 LYS A N 1
ATOM 1259 C CA . LYS A 1 155 ? 9.711 3.663 12.286 1.00 90.19 155 LYS A CA 1
ATOM 1260 C C . LYS A 1 155 ? 8.564 3.151 13.163 1.00 90.19 155 LYS A C 1
ATOM 1262 O O . LYS A 1 155 ? 7.389 3.360 12.858 1.00 90.19 155 LYS A O 1
ATOM 1267 N N . GLU A 1 156 ? 8.886 2.438 14.239 1.00 90.50 156 GLU A N 1
ATOM 1268 C CA . GLU A 1 156 ? 7.911 1.777 15.110 1.00 90.50 156 GLU A CA 1
ATOM 1269 C C . GLU A 1 156 ? 6.948 2.786 15.760 1.00 90.50 156 GLU A C 1
ATOM 1271 O O . GLU A 1 156 ? 5.776 2.484 15.977 1.00 90.50 156 GLU A O 1
ATOM 1276 N N . ASP A 1 157 ? 7.402 4.020 15.991 1.00 89.00 157 ASP A N 1
ATOM 1277 C CA . ASP A 1 157 ? 6.599 5.136 16.505 1.00 89.00 157 ASP A CA 1
ATOM 1278 C C . ASP A 1 157 ? 5.531 5.641 15.512 1.00 89.00 157 ASP A C 1
ATOM 1280 O O . ASP A 1 157 ? 4.592 6.339 15.906 1.00 89.00 157 ASP A O 1
ATOM 1284 N N . GLN A 1 158 ? 5.646 5.270 14.234 1.00 89.06 158 GLN A N 1
ATOM 1285 C CA . GLN A 1 158 ? 4.687 5.602 13.177 1.00 89.06 158 GLN A CA 1
ATOM 1286 C C . GLN A 1 158 ? 3.593 4.539 13.004 1.00 89.06 158 GLN A C 1
ATOM 1288 O O . GLN A 1 158 ? 2.666 4.750 12.218 1.00 89.06 158 GLN A O 1
ATOM 1293 N N . THR A 1 159 ? 3.681 3.418 13.725 1.00 92.25 159 THR A N 1
ATOM 1294 C CA . THR A 1 159 ? 2.745 2.293 13.596 1.00 92.25 159 THR A CA 1
ATOM 1295 C C . THR A 1 159 ? 1.508 2.434 14.481 1.00 92.25 159 THR A C 1
ATOM 1297 O O . THR A 1 159 ? 1.451 3.305 15.357 1.00 92.25 159 THR A O 1
ATOM 1300 N N . TYR A 1 160 ? 0.488 1.611 14.225 1.00 93.38 160 TYR A N 1
ATOM 1301 C CA . TYR A 1 160 ? -0.648 1.395 15.126 1.00 93.38 160 TYR A CA 1
ATOM 1302 C C . TYR A 1 160 ? -0.613 -0.009 15.728 1.00 93.38 160 TYR A C 1
ATOM 1304 O O . TYR A 1 160 ? -0.123 -0.956 15.106 1.00 93.38 160 TYR A O 1
ATOM 1312 N N . LYS A 1 161 ? -1.195 -0.148 16.924 1.00 93.56 161 LYS A N 1
ATOM 1313 C CA . LYS A 1 161 ? -1.402 -1.442 17.587 1.00 93.56 161 LYS A CA 1
ATOM 1314 C C . LYS A 1 161 ? -2.866 -1.616 17.959 1.00 93.56 161 LYS A C 1
ATOM 1316 O O . LYS A 1 161 ? -3.552 -0.665 18.320 1.00 93.56 161 LYS A O 1
ATOM 1321 N N . ILE A 1 162 ? -3.337 -2.856 17.888 1.00 95.81 162 ILE A N 1
ATOM 1322 C CA . ILE A 1 162 ? -4.688 -3.213 18.318 1.00 95.81 162 ILE A CA 1
ATOM 1323 C C . ILE A 1 162 ? -4.622 -3.768 19.739 1.00 95.81 162 ILE A C 1
ATOM 1325 O O . ILE A 1 162 ? -3.986 -4.798 19.962 1.00 95.81 162 ILE A O 1
ATOM 1329 N N . ASP A 1 163 ? -5.336 -3.141 20.670 1.00 96.50 163 ASP A N 1
ATOM 1330 C CA . ASP A 1 163 ? -5.521 -3.572 22.056 1.00 96.50 163 ASP A CA 1
ATOM 1331 C C . ASP A 1 163 ? -7.018 -3.833 22.370 1.00 96.50 163 ASP A C 1
ATOM 1333 O O . ASP A 1 163 ? -7.793 -2.901 22.616 1.00 96.50 163 ASP A O 1
ATOM 1337 N N . PRO A 1 164 ? -7.439 -5.112 22.416 1.00 96.44 164 PRO A N 1
ATOM 1338 C CA . PRO A 1 164 ? -8.818 -5.541 22.582 1.00 96.44 164 PRO A CA 1
ATOM 1339 C C . PRO A 1 164 ? -9.179 -5.803 24.057 1.00 96.44 164 PRO A C 1
ATOM 1341 O O . PRO A 1 164 ? -10.088 -6.587 24.342 1.00 96.44 164 PRO A O 1
ATOM 1344 N N . THR A 1 165 ? -8.423 -5.238 25.006 1.00 97.38 165 THR A N 1
ATOM 1345 C CA . THR A 1 165 ? -8.570 -5.529 26.440 1.00 97.38 165 THR A CA 1
ATOM 1346 C C . THR A 1 165 ? -9.884 -5.005 27.017 1.00 97.38 165 THR A C 1
ATOM 1348 O O . THR A 1 165 ? -10.553 -5.723 27.757 1.00 97.38 165 THR A O 1
ATOM 1351 N N . ASN A 1 166 ? -10.258 -3.763 26.703 1.00 96.06 166 ASN A N 1
ATOM 1352 C CA . ASN A 1 166 ? -11.511 -3.139 27.137 1.00 96.06 166 ASN A CA 1
ATOM 1353 C C . ASN A 1 166 ? -11.931 -2.030 26.161 1.00 96.06 166 ASN A C 1
ATOM 1355 O O . ASN A 1 166 ? -11.158 -1.645 25.284 1.00 96.06 166 ASN A O 1
ATOM 1359 N N . LEU A 1 167 ? -13.134 -1.472 26.327 1.00 94.69 167 LEU A N 1
ATOM 1360 C CA . LEU A 1 167 ? -13.641 -0.435 25.428 1.00 94.69 167 LEU A CA 1
ATOM 1361 C C . LEU A 1 167 ? -12.669 0.737 25.239 1.00 94.69 167 LEU A C 1
ATOM 1363 O O . LEU A 1 167 ? -12.474 1.177 24.114 1.00 94.69 167 LEU A O 1
ATOM 1367 N N . ASN A 1 168 ? -12.011 1.227 26.291 1.00 93.88 168 ASN A N 1
ATOM 1368 C CA . ASN A 1 168 ? -11.124 2.388 26.166 1.00 93.88 168 ASN A CA 1
ATOM 1369 C C . ASN A 1 168 ? -9.936 2.100 25.241 1.00 93.88 168 ASN A C 1
ATOM 1371 O O . ASN A 1 168 ? -9.657 2.909 24.357 1.00 93.88 168 ASN A O 1
ATOM 1375 N N . THR A 1 169 ? -9.286 0.948 25.413 1.00 95.69 169 THR A N 1
ATOM 1376 C CA . THR A 1 169 ? -8.143 0.540 24.582 1.00 95.69 169 THR A CA 1
ATOM 1377 C C . THR A 1 169 ? -8.581 0.190 23.158 1.00 95.69 169 THR A C 1
ATOM 1379 O O . THR A 1 169 ? -7.872 0.484 22.196 1.00 95.69 169 THR A O 1
ATOM 1382 N N . MET A 1 170 ? -9.796 -0.341 22.986 1.00 96.56 170 MET A N 1
ATOM 1383 C CA . MET A 1 170 ? -10.384 -0.576 21.664 1.00 96.56 170 MET A CA 1
ATOM 1384 C C . MET A 1 170 ? -10.643 0.732 20.907 1.00 96.56 170 MET A C 1
ATOM 1386 O O . MET A 1 170 ? -10.331 0.828 19.722 1.00 96.56 170 MET A O 1
ATOM 1390 N N . LEU A 1 171 ? -11.155 1.770 21.578 1.00 94.88 171 LEU A N 1
ATOM 1391 C CA . LEU A 1 171 ? -11.335 3.091 20.962 1.00 94.88 171 LEU A CA 1
ATOM 1392 C C . LEU A 1 171 ? -9.998 3.765 20.637 1.00 94.88 171 LEU A C 1
ATOM 1394 O O . LEU A 1 171 ? -9.888 4.445 19.619 1.00 94.88 171 LEU A O 1
ATOM 1398 N N . GLU A 1 172 ? -8.977 3.564 21.471 1.00 93.69 172 GLU A N 1
ATOM 1399 C CA . GLU A 1 172 ? -7.613 4.009 21.168 1.00 93.69 172 GLU A CA 1
ATOM 1400 C C . GLU A 1 172 ? -7.068 3.302 19.925 1.00 93.69 172 GLU A C 1
ATOM 1402 O O . GLU A 1 172 ? -6.586 3.974 19.015 1.00 93.69 172 GLU A O 1
ATOM 1407 N N . SER A 1 173 ? -7.265 1.987 19.820 1.00 95.12 173 SER A N 1
ATOM 1408 C CA . SER A 1 173 ? -6.893 1.199 18.638 1.00 95.12 173 SER A CA 1
ATOM 1409 C C . SER A 1 173 ? -7.559 1.732 17.366 1.00 95.12 173 SER A C 1
ATOM 1411 O O . SER A 1 173 ? -6.895 1.910 16.349 1.00 95.12 173 SER A O 1
ATOM 1413 N N . LEU A 1 174 ? -8.860 2.047 17.415 1.00 93.75 174 LEU A N 1
ATOM 1414 C CA . LEU A 1 174 ? -9.589 2.634 16.283 1.00 93.75 174 LEU A CA 1
ATOM 1415 C C . LEU A 1 174 ? -9.058 4.023 15.893 1.00 93.75 174 LEU A C 1
ATOM 1417 O O . LEU A 1 174 ? -8.953 4.332 14.703 1.00 93.75 174 LEU A O 1
ATOM 1421 N N . ALA A 1 175 ? -8.699 4.855 16.873 1.00 92.38 175 ALA A N 1
ATOM 1422 C CA . ALA A 1 175 ? -8.085 6.158 16.627 1.00 92.38 175 ALA A CA 1
ATOM 1423 C C . ALA A 1 175 ? -6.698 6.029 15.982 1.00 92.38 175 ALA A C 1
ATOM 1425 O O . ALA A 1 175 ? -6.367 6.761 15.041 1.00 92.38 175 ALA A O 1
ATOM 1426 N N . GLU A 1 176 ? -5.888 5.074 16.435 1.00 92.12 176 GLU A N 1
ATOM 1427 C CA . GLU A 1 176 ? -4.595 4.795 15.820 1.00 92.12 176 GLU A CA 1
ATOM 1428 C C . GLU A 1 176 ? -4.744 4.262 14.401 1.00 92.12 176 GLU A C 1
ATOM 1430 O O . GLU A 1 176 ? -4.182 4.864 13.486 1.00 92.12 176 GLU A O 1
ATOM 1435 N N . LEU A 1 177 ? -5.572 3.230 14.210 1.00 91.69 177 LEU A N 1
ATOM 1436 C CA . LEU A 1 177 ? -5.942 2.698 12.900 1.00 91.69 177 LEU A CA 1
ATOM 1437 C C 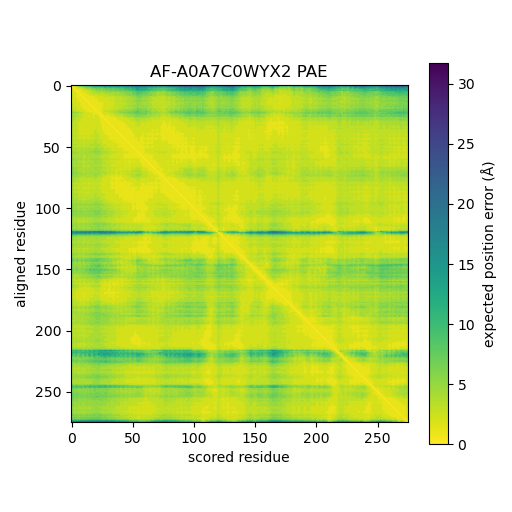. LEU A 1 177 ? -6.328 3.835 11.955 1.00 91.69 177 LEU A C 1
ATOM 1439 O O . LEU A 1 177 ? -5.723 3.983 10.900 1.00 91.69 177 LEU A O 1
ATOM 1443 N N . GLY A 1 178 ? -7.283 4.684 12.351 1.00 89.62 178 GLY A N 1
ATOM 1444 C CA . GLY A 1 178 ? -7.763 5.815 11.555 1.00 89.62 178 GLY A CA 1
ATOM 1445 C C . GLY A 1 178 ? -6.668 6.820 11.186 1.00 89.62 178 GLY A C 1
ATOM 1446 O O . GLY A 1 178 ? -6.548 7.215 10.028 1.00 89.62 178 GLY A O 1
ATOM 1447 N N . SER A 1 179 ? -5.842 7.221 12.153 1.00 89.25 179 SER A N 1
ATOM 1448 C CA . SER A 1 179 ? -4.788 8.228 11.953 1.00 89.25 179 SER A CA 1
ATOM 1449 C C . SER A 1 179 ? -3.562 7.727 11.188 1.00 89.25 179 SER A C 1
ATOM 1451 O O . SER A 1 179 ? -2.779 8.552 10.704 1.00 89.25 179 SER A O 1
ATOM 1453 N N . ARG A 1 180 ? -3.383 6.405 11.103 1.00 90.62 180 ARG A N 1
ATOM 1454 C CA . ARG A 1 180 ? -2.255 5.743 10.435 1.00 90.62 180 ARG A CA 1
ATOM 1455 C C . ARG A 1 180 ? -2.663 4.977 9.175 1.00 90.62 180 ARG A C 1
ATOM 1457 O O . ARG A 1 180 ? -1.823 4.320 8.563 1.00 90.62 180 ARG A O 1
ATOM 1464 N N . ARG A 1 181 ? -3.925 5.108 8.746 1.00 87.88 181 ARG A N 1
ATOM 1465 C CA . ARG A 1 181 ? -4.385 4.576 7.460 1.00 87.88 181 ARG A CA 1
ATOM 1466 C C . ARG A 1 181 ? -3.573 5.153 6.295 1.00 87.88 181 ARG A C 1
ATOM 1468 O O . ARG A 1 181 ? -3.109 6.301 6.375 1.00 87.88 181 ARG A O 1
ATOM 1475 N N . PRO A 1 182 ? -3.493 4.401 5.184 1.00 88.81 182 PRO A N 1
ATOM 1476 C CA . PRO A 1 182 ? -3.054 4.926 3.901 1.00 88.81 182 PRO A CA 1
ATOM 1477 C C . PRO A 1 182 ? -3.655 6.301 3.578 1.00 88.81 182 PRO A C 1
ATOM 1479 O O . PRO A 1 182 ? -4.812 6.578 3.899 1.00 88.81 182 PRO A O 1
ATOM 1482 N N . MET A 1 183 ? -2.861 7.174 2.956 1.00 89.56 183 MET A N 1
ATOM 1483 C CA . MET A 1 183 ? -3.125 8.611 2.752 1.00 89.56 183 MET A CA 1
ATOM 1484 C C . MET A 1 183 ? -3.198 9.456 4.030 1.00 89.56 183 MET A C 1
ATOM 1486 O O . MET A 1 183 ? -2.483 10.452 4.126 1.00 89.56 183 MET A O 1
ATOM 1490 N N . VAL A 1 184 ? -4.012 9.086 5.023 1.00 90.69 184 VAL A N 1
ATOM 1491 C CA . VAL A 1 184 ? -4.154 9.873 6.264 1.00 90.69 184 VAL A CA 1
ATOM 1492 C C . VAL A 1 184 ? -2.798 10.049 6.936 1.00 90.69 184 VAL A C 1
ATOM 1494 O O . VAL A 1 184 ? -2.459 11.143 7.373 1.00 90.69 184 VAL A O 1
ATOM 1497 N N . LYS A 1 185 ? -1.994 8.989 6.975 1.00 90.88 185 LYS A N 1
ATOM 1498 C CA . LYS A 1 185 ? -0.641 9.019 7.523 1.00 90.88 185 LYS A CA 1
ATOM 1499 C C . LYS A 1 185 ? 0.330 9.784 6.628 1.00 90.88 185 LYS A C 1
ATOM 1501 O O . LYS A 1 185 ? 1.028 10.671 7.111 1.00 90.88 185 LYS A O 1
ATOM 1506 N N . SER A 1 186 ? 0.373 9.434 5.345 1.00 89.62 186 SER A N 1
ATOM 1507 C CA . SER A 1 186 ? 1.473 9.811 4.451 1.00 89.62 186 SER A CA 1
ATOM 1508 C C . SER A 1 186 ? 1.343 11.214 3.849 1.00 89.62 186 SER A C 1
ATOM 1510 O O . SER A 1 186 ? 2.355 11.796 3.478 1.00 89.62 186 SER A O 1
ATOM 1512 N N . ILE A 1 187 ? 0.137 11.795 3.764 1.00 91.88 187 ILE A N 1
ATOM 1513 C CA . ILE A 1 187 ? -0.092 13.115 3.132 1.00 91.88 187 ILE A CA 1
ATOM 1514 C C . ILE A 1 187 ? -0.849 14.107 4.037 1.00 91.88 187 ILE A C 1
ATOM 1516 O O . ILE A 1 187 ? -1.562 14.983 3.551 1.00 91.88 187 ILE A O 1
ATOM 1520 N N . ARG A 1 188 ? -0.706 13.993 5.366 1.00 90.25 188 ARG A N 1
ATOM 1521 C CA . ARG A 1 188 ? -1.284 14.949 6.347 1.00 90.25 188 ARG A CA 1
ATOM 1522 C C . ARG A 1 188 ? -0.401 16.153 6.676 1.00 90.25 188 ARG A C 1
ATOM 1524 O O . ARG A 1 188 ? -0.837 17.044 7.401 1.00 90.25 188 ARG A O 1
ATOM 1531 N N . GLY A 1 189 ? 0.847 16.147 6.225 1.00 91.06 189 GLY A N 1
ATOM 1532 C CA . GLY A 1 189 ? 1.842 17.171 6.528 1.00 91.06 189 GLY A CA 1
ATOM 1533 C C . GLY A 1 189 ? 2.681 17.531 5.302 1.00 91.06 189 GLY A C 1
ATOM 1534 O O . GLY A 1 189 ? 2.337 17.128 4.189 1.00 91.06 189 GLY A O 1
ATOM 1535 N N . PRO A 1 190 ? 3.778 18.286 5.491 1.00 93.69 190 PRO A N 1
ATOM 1536 C CA . PRO A 1 190 ? 4.740 18.555 4.425 1.00 93.69 190 PRO A CA 1
ATOM 1537 C C . PRO A 1 190 ? 5.229 17.250 3.795 1.00 93.69 190 PRO A C 1
ATOM 1539 O O . PRO A 1 190 ? 5.523 16.296 4.514 1.00 93.69 190 PRO A O 1
ATOM 1542 N N . TYR A 1 191 ? 5.304 17.199 2.464 1.00 94.94 191 TYR A N 1
ATOM 1543 C CA . TYR A 1 191 ? 5.604 15.959 1.738 1.00 94.94 191 TYR A CA 1
ATOM 1544 C C . TYR A 1 191 ? 6.968 15.353 2.112 1.00 94.94 191 TYR A C 1
ATOM 1546 O O . TYR A 1 191 ? 7.133 14.139 2.031 1.00 94.94 191 TYR A O 1
ATOM 1554 N N . ASP A 1 192 ? 7.919 16.194 2.518 1.00 95.69 192 ASP A N 1
ATOM 1555 C CA . ASP A 1 192 ? 9.316 15.896 2.834 1.00 95.69 192 ASP A CA 1
ATOM 1556 C C . ASP A 1 192 ? 9.600 15.738 4.336 1.00 95.69 192 ASP A C 1
ATOM 1558 O O . ASP A 1 192 ? 10.724 15.413 4.720 1.00 95.69 192 ASP A O 1
ATOM 1562 N N . ALA A 1 193 ? 8.605 15.944 5.203 1.00 94.94 193 ALA A N 1
ATOM 1563 C CA . ALA A 1 193 ? 8.786 15.732 6.633 1.00 94.94 193 ALA A CA 1
ATOM 1564 C C . ALA A 1 193 ? 8.983 14.232 6.959 1.00 94.94 193 ALA A C 1
ATOM 1566 O O . ALA A 1 193 ? 8.476 13.366 6.237 1.00 94.94 193 ALA A O 1
ATOM 1567 N N . PRO A 1 194 ? 9.675 13.892 8.066 1.00 92.00 194 PRO A N 1
ATOM 1568 C CA . PRO A 1 194 ? 9.845 12.502 8.488 1.00 92.00 194 PRO A CA 1
ATOM 1569 C C . PRO A 1 194 ? 8.507 11.764 8.6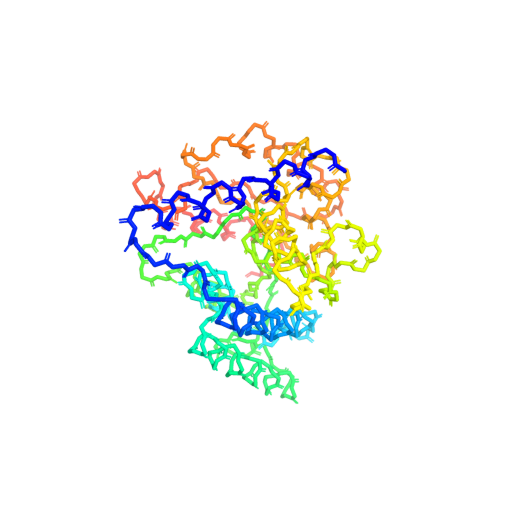17 1.00 92.00 194 PRO A C 1
ATOM 1571 O O . PRO A 1 194 ? 7.542 12.299 9.172 1.00 92.00 194 PRO A O 1
ATOM 1574 N N . GLY A 1 195 ? 8.444 10.537 8.098 1.00 90.25 195 GLY A N 1
ATOM 1575 C CA . GLY A 1 195 ? 7.233 9.721 8.081 1.00 90.25 195 GLY A CA 1
ATOM 1576 C C . GLY A 1 195 ? 6.116 10.237 7.167 1.00 90.25 195 GLY A C 1
ATOM 1577 O O . GLY A 1 195 ? 4.984 9.774 7.311 1.00 90.25 195 GLY A O 1
ATOM 1578 N N . MET A 1 196 ? 6.384 11.193 6.274 1.00 94.00 196 MET A N 1
ATOM 1579 C CA . MET A 1 196 ? 5.433 11.658 5.257 1.00 94.00 196 MET A CA 1
ATOM 1580 C C . MET A 1 196 ? 5.768 11.071 3.878 1.00 94.00 196 MET A C 1
ATOM 1582 O O . MET A 1 196 ? 6.573 10.151 3.743 1.00 94.00 196 MET A O 1
ATOM 1586 N N . TRP A 1 197 ? 5.103 11.578 2.844 1.00 94.94 197 TRP A N 1
ATOM 1587 C CA . TRP A 1 197 ? 5.018 10.964 1.526 1.00 94.94 197 TRP A CA 1
ATOM 1588 C C . TRP A 1 197 ? 6.367 10.624 0.881 1.00 94.94 197 TRP A C 1
ATOM 1590 O O . TRP A 1 197 ? 6.524 9.513 0.377 1.00 94.94 197 TRP A O 1
ATOM 1600 N N . LEU A 1 198 ? 7.345 11.535 0.912 1.00 96.06 198 LEU A N 1
ATOM 1601 C CA . LEU A 1 198 ? 8.673 11.302 0.340 1.00 96.06 198 LEU A CA 1
ATOM 1602 C C . LEU A 1 198 ? 9.421 10.199 1.094 1.00 96.06 198 LEU A C 1
ATOM 1604 O O . LEU A 1 198 ? 9.937 9.277 0.469 1.00 96.06 198 LEU A O 1
ATOM 1608 N N . ASP A 1 199 ? 9.459 10.279 2.423 1.00 95.06 199 ASP A N 1
ATOM 1609 C CA . ASP A 1 199 ? 10.158 9.313 3.275 1.00 95.06 199 ASP A CA 1
ATOM 1610 C C . ASP A 1 199 ? 9.526 7.909 3.183 1.00 95.06 199 ASP A C 1
ATOM 1612 O O . ASP A 1 199 ? 10.229 6.904 3.063 1.00 95.06 199 ASP A O 1
ATOM 1616 N N . ASP A 1 200 ? 8.196 7.832 3.151 1.00 94.56 200 ASP A N 1
ATOM 1617 C CA . ASP A 1 200 ? 7.460 6.577 2.970 1.00 94.56 200 ASP A CA 1
ATOM 1618 C C . ASP A 1 200 ? 7.702 5.971 1.582 1.00 94.56 200 ASP A C 1
ATOM 1620 O O . ASP A 1 200 ? 7.98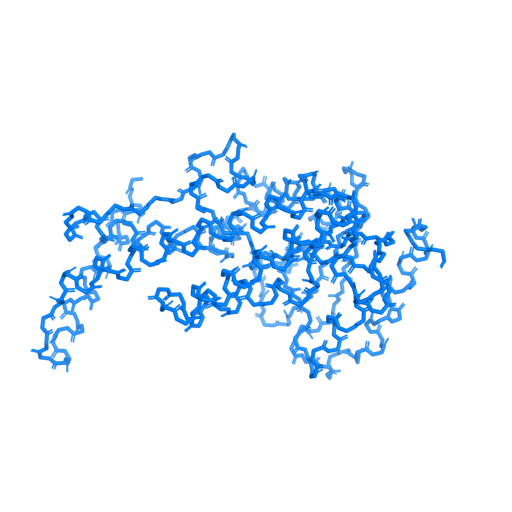3 4.778 1.468 1.00 94.56 200 ASP A O 1
ATOM 1624 N N . THR A 1 201 ? 7.654 6.795 0.529 1.00 96.19 201 THR A N 1
ATOM 1625 C CA . THR A 1 201 ? 7.889 6.341 -0.851 1.00 96.19 201 THR A CA 1
ATOM 1626 C C . THR A 1 201 ? 9.328 5.866 -1.034 1.00 96.19 201 THR A C 1
ATOM 1628 O O . THR A 1 201 ? 9.549 4.809 -1.618 1.00 96.19 201 THR A O 1
ATOM 1631 N N . LEU A 1 202 ? 10.315 6.601 -0.508 1.00 96.38 202 LEU A N 1
ATOM 1632 C CA . LEU A 1 202 ? 11.723 6.199 -0.551 1.00 96.38 202 LEU A CA 1
ATOM 1633 C C . LEU A 1 202 ? 11.969 4.910 0.233 1.00 96.38 202 LEU A C 1
ATOM 1635 O O . LEU A 1 202 ? 12.710 4.047 -0.238 1.00 96.38 202 LEU A O 1
ATOM 1639 N N . GLY A 1 203 ? 11.357 4.774 1.411 1.00 95.00 203 GLY A N 1
ATOM 1640 C CA . GLY A 1 203 ? 11.430 3.559 2.218 1.00 95.00 203 GLY A CA 1
ATOM 1641 C C . GLY A 1 203 ? 10.875 2.351 1.467 1.00 95.00 203 GLY A C 1
ATOM 1642 O O . GLY A 1 203 ? 11.573 1.348 1.327 1.00 95.00 203 GLY A O 1
ATOM 1643 N N . ALA A 1 204 ? 9.667 2.475 0.913 1.00 95.81 204 ALA A N 1
ATOM 1644 C CA . ALA A 1 204 ? 9.025 1.419 0.137 1.00 95.81 204 ALA A CA 1
ATOM 1645 C C . ALA A 1 204 ? 9.819 1.068 -1.132 1.00 95.81 204 ALA A C 1
ATOM 1647 O O . ALA A 1 204 ? 10.102 -0.104 -1.367 1.00 95.81 204 ALA A O 1
ATOM 1648 N N . ALA A 1 205 ? 10.247 2.065 -1.914 1.00 97.25 205 ALA A N 1
ATOM 1649 C CA . ALA A 1 205 ? 11.022 1.851 -3.136 1.00 97.25 205 ALA A CA 1
ATOM 1650 C C . ALA A 1 205 ? 12.344 1.118 -2.860 1.00 97.25 205 ALA A C 1
ATOM 1652 O O . ALA A 1 205 ? 12.709 0.209 -3.602 1.00 97.25 205 ALA A O 1
ATOM 1653 N N . LYS A 1 206 ? 13.045 1.465 -1.771 1.00 96.44 206 LYS A N 1
ATOM 1654 C CA . LYS A 1 206 ? 14.295 0.799 -1.373 1.00 96.44 206 LYS A CA 1
ATOM 1655 C C . LYS A 1 206 ? 14.050 -0.617 -0.853 1.00 96.44 206 LYS A C 1
ATOM 1657 O O . LYS A 1 206 ? 14.722 -1.544 -1.297 1.00 96.44 206 LYS A O 1
ATOM 1662 N N . LEU A 1 207 ? 13.087 -0.790 0.056 1.00 96.06 207 LEU A N 1
ATOM 1663 C CA . LEU A 1 207 ? 12.739 -2.088 0.644 1.00 96.06 207 LEU A CA 1
ATOM 1664 C C . LEU A 1 207 ? 12.309 -3.096 -0.429 1.00 96.06 207 LEU A C 1
ATOM 1666 O O . LEU A 1 207 ? 12.783 -4.230 -0.454 1.00 96.06 207 LEU A O 1
ATOM 1670 N N . LEU A 1 208 ? 11.425 -2.661 -1.326 1.00 96.88 208 LEU A N 1
ATOM 1671 C CA . LEU A 1 208 ? 10.827 -3.493 -2.366 1.00 96.88 208 LEU A CA 1
ATOM 1672 C C . LEU A 1 208 ? 11.643 -3.505 -3.662 1.00 96.88 208 LEU A C 1
ATOM 1674 O O . LEU A 1 208 ? 11.224 -4.151 -4.623 1.00 96.88 208 LEU A O 1
ATOM 1678 N N . LYS A 1 209 ? 12.802 -2.830 -3.687 1.00 97.75 209 LYS A N 1
ATOM 1679 C CA . LYS A 1 209 ? 13.721 -2.757 -4.833 1.00 97.75 209 LYS A CA 1
ATOM 1680 C C . LYS A 1 209 ? 12.991 -2.344 -6.116 1.00 97.75 209 LYS A C 1
ATOM 1682 O O . LYS A 1 209 ? 12.977 -3.086 -7.090 1.00 97.75 209 LYS A O 1
ATOM 1687 N N . ALA A 1 210 ? 12.312 -1.201 -6.070 1.00 98.31 210 ALA A N 1
ATOM 1688 C CA . ALA A 1 210 ? 11.606 -0.654 -7.222 1.00 98.31 210 ALA A CA 1
ATOM 1689 C C . ALA A 1 210 ? 12.599 -0.224 -8.311 1.00 98.31 210 ALA A C 1
ATOM 1691 O O . ALA A 1 210 ? 13.544 0.512 -8.027 1.00 98.31 210 ALA A O 1
ATOM 1692 N N . ASP A 1 211 ? 12.342 -0.634 -9.552 1.00 98.69 211 ASP A N 1
ATOM 1693 C CA . ASP A 1 211 ? 13.106 -0.193 -10.725 1.00 98.69 211 ASP A CA 1
ATOM 1694 C C . ASP A 1 211 ? 12.650 1.192 -11.193 1.00 98.69 211 ASP A C 1
ATOM 1696 O O . ASP A 1 211 ? 13.412 1.947 -11.798 1.00 98.69 211 ASP A O 1
ATOM 1700 N N . PHE A 1 212 ? 11.393 1.538 -10.907 1.00 98.75 212 PHE A N 1
ATOM 1701 C CA . PHE A 1 212 ? 10.819 2.839 -11.212 1.00 98.75 212 PHE A CA 1
ATOM 1702 C C . PHE A 1 212 ? 9.624 3.175 -10.323 1.00 98.75 212 PHE A C 1
ATOM 1704 O O . PHE A 1 212 ? 8.989 2.308 -9.713 1.00 98.75 212 PHE A O 1
ATOM 1711 N N . VAL A 1 213 ? 9.298 4.465 -10.300 1.00 98.62 213 VAL A N 1
ATOM 1712 C CA . VAL A 1 213 ? 8.121 5.017 -9.638 1.00 98.62 213 VAL A CA 1
ATOM 1713 C C . VAL A 1 213 ? 7.231 5.721 -10.658 1.00 98.62 213 VAL A C 1
ATOM 1715 O O . VAL A 1 213 ? 7.713 6.462 -11.512 1.00 98.62 213 VAL A O 1
ATOM 1718 N N . ILE A 1 214 ? 5.917 5.535 -10.564 1.00 98.06 214 ILE A N 1
ATOM 1719 C CA . ILE A 1 214 ? 4.946 6.295 -11.360 1.00 98.06 214 ILE A CA 1
ATOM 1720 C C . ILE A 1 214 ? 3.961 6.994 -10.433 1.00 98.06 214 ILE A C 1
ATOM 1722 O O . ILE A 1 214 ? 3.369 6.389 -9.545 1.00 98.06 214 ILE A O 1
ATOM 1726 N N . TYR A 1 215 ? 3.754 8.282 -10.668 1.00 96.56 215 TYR A N 1
ATOM 1727 C CA . TYR A 1 215 ? 2.625 9.016 -10.123 1.00 96.56 215 TYR A CA 1
ATOM 1728 C C . TYR A 1 215 ? 1.490 9.022 -11.147 1.00 96.56 215 TYR A C 1
ATOM 1730 O O . TYR A 1 215 ? 1.671 9.548 -12.245 1.00 96.56 215 TYR A O 1
ATOM 1738 N N . ILE A 1 216 ? 0.321 8.495 -10.781 1.00 94.00 216 ILE A N 1
ATOM 1739 C CA . ILE A 1 216 ? -0.908 8.584 -11.583 1.00 94.00 216 ILE A CA 1
ATOM 1740 C C . ILE A 1 216 ? -1.848 9.566 -10.895 1.00 94.00 216 ILE A C 1
ATOM 1742 O O . ILE A 1 216 ? -2.275 9.328 -9.769 1.00 94.00 216 ILE A O 1
ATOM 1746 N N . GLY A 1 217 ? -2.121 10.701 -11.536 1.00 86.12 217 GLY A N 1
ATOM 1747 C CA . GLY A 1 217 ? -2.946 11.754 -10.955 1.00 86.12 217 GLY A CA 1
ATOM 1748 C C . GLY A 1 217 ? -4.438 11.425 -10.883 1.00 86.12 217 GLY A C 1
ATOM 1749 O O . GLY A 1 217 ? -4.940 10.486 -11.486 1.00 86.12 217 GLY A O 1
ATOM 1750 N N . THR A 1 218 ? -5.170 12.265 -10.157 1.00 86.81 218 THR A N 1
ATOM 1751 C CA . THR A 1 218 ? -6.622 12.445 -10.306 1.00 86.81 218 THR A CA 1
ATOM 1752 C C . THR A 1 218 ? -6.928 13.927 -10.152 1.00 86.81 218 THR A C 1
ATOM 1754 O O . THR A 1 218 ? -6.410 14.573 -9.237 1.00 86.81 218 THR A O 1
ATOM 1757 N N . ILE A 1 219 ? -7.747 14.494 -11.035 1.00 80.31 219 ILE A N 1
ATOM 1758 C CA . ILE A 1 219 ? -8.095 15.922 -11.063 1.00 80.31 219 ILE A CA 1
ATOM 1759 C C . ILE A 1 219 ? -8.741 16.358 -9.736 1.00 80.31 219 ILE A C 1
ATOM 1761 O O . ILE A 1 219 ? -8.602 17.511 -9.316 1.00 80.31 219 ILE A O 1
ATOM 1765 N N . GLY A 1 220 ? -9.418 15.439 -9.042 1.00 79.62 220 GLY A N 1
ATOM 1766 C CA . GLY A 1 220 ? -10.107 15.725 -7.784 1.00 79.62 220 GLY A CA 1
ATOM 1767 C C . GLY A 1 220 ? -9.186 15.911 -6.573 1.00 79.62 220 GLY A C 1
ATOM 1768 O O . GLY A 1 220 ? -9.449 16.766 -5.724 1.00 79.62 220 GLY A O 1
ATOM 1769 N N . CYS A 1 221 ? -8.098 15.144 -6.457 1.00 82.00 221 CYS A N 1
ATOM 1770 C CA . CYS A 1 221 ? -7.333 15.078 -5.209 1.00 82.00 221 CYS A CA 1
ATOM 1771 C C . CYS A 1 221 ? -6.158 16.058 -5.180 1.00 82.00 221 CYS A C 1
ATOM 1773 O O . CYS A 1 221 ? -5.015 15.684 -5.407 1.00 82.00 221 CYS A O 1
ATOM 1775 N N . ARG A 1 222 ? -6.415 17.323 -4.834 1.00 84.12 222 ARG A N 1
ATOM 1776 C CA . ARG A 1 222 ? -5.409 18.408 -4.860 1.00 84.12 222 ARG A CA 1
ATOM 1777 C C . ARG A 1 222 ? -4.274 18.301 -3.832 1.00 84.12 222 ARG A C 1
ATOM 1779 O O . ARG A 1 222 ? -3.318 19.065 -3.933 1.00 84.12 222 ARG A O 1
ATOM 1786 N N . ASN A 1 223 ? -4.371 17.392 -2.861 1.00 84.50 223 ASN A N 1
ATOM 1787 C CA . ASN A 1 223 ? -3.433 17.313 -1.737 1.00 84.50 223 ASN A CA 1
ATOM 1788 C C . ASN A 1 223 ? -1.999 16.960 -2.187 1.00 84.50 223 ASN A C 1
ATOM 1790 O O . ASN A 1 223 ? -1.026 17.474 -1.649 1.00 84.50 223 ASN A O 1
ATOM 1794 N N . THR A 1 224 ? -1.867 16.132 -3.225 1.00 88.50 224 THR A N 1
ATOM 1795 C CA . THR A 1 224 ? -0.579 15.673 -3.772 1.00 88.50 224 THR A CA 1
ATOM 1796 C C . THR A 1 224 ? -0.066 16.536 -4.931 1.00 88.50 224 THR A C 1
ATOM 1798 O O . THR A 1 224 ? 1.147 16.694 -5.098 1.00 88.50 224 THR A O 1
ATOM 1801 N N . TRP A 1 225 ? -0.965 17.160 -5.705 1.00 86.44 225 TRP A N 1
ATOM 1802 C CA . TRP A 1 225 ? -0.622 17.947 -6.903 1.00 86.44 225 TRP A CA 1
ATOM 1803 C C . TRP A 1 225 ? 0.380 19.067 -6.651 1.00 86.44 225 TRP A C 1
ATOM 1805 O O . TRP A 1 225 ? 1.243 19.313 -7.491 1.00 86.44 225 TRP A O 1
ATOM 1815 N N . GLY A 1 226 ? 0.278 19.744 -5.504 1.00 87.56 226 GLY A N 1
ATOM 1816 C CA . GLY A 1 226 ? 1.162 20.863 -5.182 1.00 87.56 226 GLY A CA 1
ATOM 1817 C C . GLY A 1 226 ? 2.636 20.465 -5.069 1.00 87.56 226 GLY A C 1
ATOM 1818 O O . GLY A 1 226 ? 3.503 21.308 -5.280 1.00 87.56 226 GLY A O 1
ATOM 1819 N N . MET A 1 227 ? 2.920 19.195 -4.764 1.00 91.50 227 MET A N 1
ATOM 1820 C CA . MET A 1 227 ? 4.266 18.725 -4.417 1.00 91.50 227 MET A CA 1
ATOM 1821 C C . MET A 1 227 ? 4.812 17.657 -5.369 1.00 91.50 227 MET A C 1
ATOM 1823 O O . MET A 1 227 ? 5.996 17.344 -5.300 1.00 91.50 227 MET A O 1
ATOM 1827 N N . VAL A 1 228 ? 4.006 17.127 -6.299 1.00 93.31 228 VAL A N 1
ATOM 1828 C CA . VAL A 1 228 ? 4.386 15.984 -7.155 1.00 93.31 228 VAL A CA 1
ATOM 1829 C C . VAL A 1 228 ? 5.693 16.193 -7.931 1.00 93.31 228 VAL A C 1
ATOM 1831 O O . VAL A 1 228 ? 6.503 15.277 -8.041 1.00 93.31 228 VAL A O 1
ATOM 1834 N N . LYS A 1 229 ? 5.952 17.410 -8.427 1.00 94.81 229 LYS A N 1
ATOM 1835 C CA . LYS A 1 229 ? 7.198 17.713 -9.148 1.00 94.81 229 LYS A CA 1
ATOM 1836 C C . LYS A 1 229 ? 8.414 17.710 -8.221 1.00 94.81 229 LYS A C 1
ATOM 1838 O O . LYS A 1 229 ? 9.492 17.300 -8.639 1.00 94.81 229 LYS A O 1
ATOM 1843 N N . LEU A 1 230 ? 8.247 18.172 -6.982 1.00 96.50 230 LEU A N 1
ATOM 1844 C CA . LEU A 1 230 ? 9.311 18.140 -5.983 1.00 96.50 230 LEU A CA 1
ATOM 1845 C C . LEU A 1 230 ? 9.597 16.699 -5.555 1.00 96.50 230 LEU A C 1
ATOM 1847 O O . LEU A 1 230 ? 10.747 16.280 -5.614 1.00 96.50 230 LEU A O 1
ATOM 1851 N N . LEU A 1 231 ? 8.548 15.919 -5.272 1.00 96.44 231 LEU A N 1
ATOM 1852 C CA . LEU A 1 231 ? 8.652 14.488 -4.981 1.00 96.44 231 LEU A CA 1
ATOM 1853 C C . LEU A 1 231 ? 9.422 13.744 -6.084 1.00 96.44 231 LEU A C 1
ATOM 1855 O O . LEU A 1 231 ? 10.382 13.041 -5.786 1.00 96.44 231 LEU A O 1
ATOM 1859 N N . ALA A 1 232 ? 9.040 13.924 -7.353 1.00 97.44 232 ALA A N 1
ATOM 1860 C CA . ALA A 1 232 ? 9.710 13.268 -8.475 1.00 97.44 232 ALA A CA 1
ATOM 1861 C C . ALA A 1 232 ? 11.185 13.681 -8.605 1.00 97.44 232 ALA A C 1
ATOM 1863 O O . ALA A 1 232 ? 12.042 12.829 -8.822 1.00 97.44 232 ALA A O 1
ATOM 1864 N N . ASN A 1 233 ? 11.501 14.968 -8.419 1.00 98.06 233 ASN A N 1
ATOM 1865 C CA . ASN A 1 233 ? 12.888 15.436 -8.423 1.00 98.06 233 ASN A CA 1
ATOM 1866 C C . ASN A 1 233 ? 13.712 14.802 -7.293 1.00 98.06 233 ASN A C 1
ATOM 1868 O O . ASN A 1 233 ? 14.870 14.450 -7.508 1.00 98.06 233 ASN A O 1
ATOM 1872 N N . ASP A 1 234 ? 13.141 14.675 -6.096 1.00 98.25 234 ASP A N 1
ATOM 1873 C CA . ASP A 1 234 ? 13.832 14.083 -4.952 1.00 98.25 234 ASP A CA 1
ATOM 1874 C C . ASP A 1 234 ? 14.019 12.565 -5.122 1.00 98.25 234 ASP A C 1
ATOM 1876 O O . ASP A 1 234 ? 15.084 12.051 -4.784 1.00 98.25 234 ASP A O 1
ATOM 1880 N N . LEU A 1 235 ? 13.063 11.859 -5.737 1.00 98.19 235 LEU A N 1
ATOM 1881 C CA . LEU A 1 235 ? 13.213 10.450 -6.131 1.00 98.19 235 LEU A CA 1
ATOM 1882 C C . LEU A 1 235 ? 14.311 10.259 -7.194 1.00 98.19 235 LEU A C 1
ATOM 1884 O O . LEU A 1 235 ? 15.195 9.419 -7.022 1.00 98.19 235 LEU A O 1
ATOM 1888 N N . GLU A 1 236 ? 14.327 11.084 -8.244 1.00 98.12 236 GLU A N 1
ATOM 1889 C CA . GLU A 1 236 ? 15.362 11.045 -9.290 1.00 98.12 236 GLU A CA 1
ATOM 1890 C C . GLU A 1 236 ? 16.758 11.358 -8.729 1.00 98.12 236 GLU A C 1
ATOM 1892 O O . GLU A 1 236 ? 17.736 10.705 -9.092 1.00 98.12 236 GLU A O 1
ATOM 1897 N N . ARG A 1 237 ? 16.873 12.297 -7.777 1.00 98.00 237 ARG A N 1
ATOM 1898 C CA . ARG A 1 237 ? 18.135 12.569 -7.055 1.00 98.00 237 ARG A CA 1
ATOM 1899 C C . ARG A 1 237 ? 18.632 11.372 -6.248 1.00 98.00 237 ARG A C 1
ATOM 1901 O O . ARG A 1 237 ? 19.830 11.271 -6.000 1.00 98.00 237 ARG A O 1
ATOM 1908 N N . GLN A 1 238 ? 17.731 10.487 -5.830 1.00 97.25 238 GLN A N 1
ATOM 1909 C CA . GLN A 1 238 ? 18.055 9.222 -5.165 1.00 97.25 238 GLN A CA 1
ATOM 1910 C C . GLN A 1 238 ? 18.297 8.079 -6.166 1.00 97.25 238 GLN A C 1
ATOM 1912 O O . GLN A 1 238 ? 18.4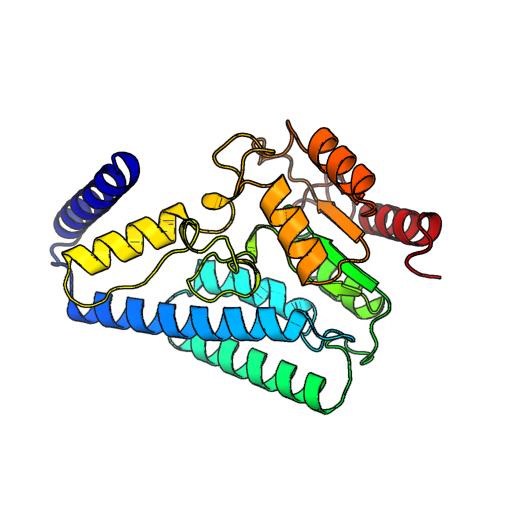96 6.940 -5.748 1.00 97.25 238 GLN A O 1
ATOM 1917 N N . GLY A 1 239 ? 18.308 8.372 -7.471 1.00 96.88 239 GLY A N 1
ATOM 1918 C CA . GLY A 1 239 ? 18.556 7.401 -8.532 1.00 96.88 239 GLY A CA 1
ATOM 1919 C C . GLY A 1 239 ? 17.341 6.557 -8.908 1.00 96.88 239 GLY A C 1
ATOM 1920 O O . GLY A 1 239 ? 17.521 5.534 -9.558 1.00 96.88 239 GLY A O 1
ATOM 1921 N N . ILE A 1 240 ? 16.127 6.957 -8.512 1.00 98.12 240 ILE A N 1
ATOM 1922 C CA . ILE A 1 240 ? 14.890 6.224 -8.803 1.00 98.12 240 ILE A CA 1
ATOM 1923 C C . ILE A 1 240 ? 14.174 6.898 -9.987 1.00 98.12 240 ILE A C 1
ATOM 1925 O O . ILE A 1 240 ? 13.628 7.995 -9.813 1.00 98.12 240 ILE A O 1
ATOM 1929 N N . PRO A 1 241 ? 14.151 6.272 -11.184 1.00 98.44 241 PRO A N 1
ATOM 1930 C CA . PRO A 1 241 ? 13.405 6.780 -12.331 1.00 98.44 241 PRO A CA 1
ATOM 1931 C C . PRO A 1 241 ? 11.943 7.043 -11.968 1.00 98.44 241 PRO A C 1
ATOM 1933 O O . PRO A 1 241 ? 11.269 6.145 -11.467 1.00 98.44 241 PRO A O 1
ATOM 1936 N N . THR A 1 242 ? 11.445 8.250 -12.232 1.00 98.56 242 THR A N 1
ATOM 1937 C CA . THR A 1 242 ? 10.091 8.654 -11.841 1.00 98.56 242 THR A CA 1
ATOM 1938 C C . THR A 1 242 ? 9.317 9.294 -12.990 1.00 98.56 242 THR A C 1
ATOM 1940 O O . THR A 1 242 ? 9.743 10.298 -13.559 1.00 98.56 242 THR A O 1
ATOM 1943 N N . LEU A 1 243 ? 8.133 8.756 -13.293 1.00 98.00 243 LEU A N 1
ATOM 1944 C CA . LEU A 1 243 ? 7.200 9.313 -14.276 1.00 98.00 243 LEU A CA 1
ATOM 1945 C C . LEU A 1 243 ? 6.016 9.995 -13.584 1.00 98.00 243 LEU A C 1
ATOM 1947 O O . LEU A 1 243 ? 5.401 9.428 -12.684 1.00 98.00 243 LEU A O 1
ATOM 1951 N N . ILE A 1 244 ? 5.647 11.189 -14.051 1.00 96.62 244 ILE A N 1
ATOM 1952 C CA . ILE A 1 244 ? 4.404 11.861 -13.655 1.00 96.62 244 ILE A CA 1
ATOM 1953 C C . ILE A 1 244 ? 3.401 11.734 -14.799 1.00 96.62 244 ILE A C 1
ATOM 1955 O O . ILE A 1 244 ? 3.603 12.293 -15.878 1.00 96.62 244 ILE A O 1
ATOM 1959 N N . LEU A 1 245 ? 2.295 11.041 -14.546 1.00 94.31 245 LEU A N 1
ATOM 1960 C CA . LEU A 1 245 ? 1.156 10.963 -15.447 1.00 94.31 245 LEU A CA 1
ATOM 1961 C C . LEU A 1 245 ? 0.069 11.933 -14.984 1.00 94.31 245 LEU A C 1
ATOM 1963 O O . LEU A 1 245 ? -0.540 11.768 -13.928 1.00 94.31 245 LEU A O 1
ATOM 1967 N N . TYR A 1 246 ? -0.200 12.934 -15.820 1.00 88.12 246 TYR A N 1
ATOM 1968 C CA . TYR A 1 246 ? -1.289 13.900 -15.641 1.00 88.12 246 TYR A CA 1
ATOM 1969 C C . TYR A 1 246 ? -2.660 13.371 -16.104 1.00 88.12 246 TYR A C 1
ATOM 1971 O O . TYR A 1 246 ? -3.577 14.159 -16.325 1.00 88.12 246 TYR A O 1
ATOM 1979 N N . ALA A 1 247 ? -2.784 12.054 -16.271 1.00 89.31 247 ALA A N 1
ATOM 1980 C CA . ALA A 1 247 ? -4.060 11.386 -16.483 1.00 89.31 247 ALA A CA 1
ATOM 1981 C C . ALA A 1 247 ? -4.932 11.464 -15.220 1.00 89.31 247 ALA A C 1
ATOM 1983 O O . ALA A 1 247 ? -4.468 11.887 -14.155 1.00 89.31 247 ALA A O 1
ATOM 1984 N N . ASP A 1 248 ? -6.189 11.047 -15.341 1.00 91.19 248 ASP A N 1
ATOM 1985 C CA . ASP A 1 248 ? -7.047 10.818 -14.186 1.00 91.19 248 ASP A CA 1
ATOM 1986 C C . ASP A 1 248 ? -7.212 9.319 -13.960 1.00 91.19 248 ASP A C 1
ATOM 1988 O O . ASP A 1 248 ? -7.692 8.604 -14.834 1.00 91.19 248 ASP A O 1
ATOM 1992 N N . ALA A 1 249 ? -6.837 8.864 -12.767 1.00 91.69 249 ALA A N 1
ATOM 1993 C CA . ALA A 1 249 ? -6.931 7.480 -12.332 1.00 91.69 249 ALA A CA 1
ATOM 1994 C C . ALA A 1 249 ? -8.331 6.864 -12.497 1.00 91.69 249 ALA A C 1
ATOM 1996 O O . ALA A 1 249 ? -8.443 5.643 -12.527 1.00 91.69 249 ALA A O 1
ATOM 1997 N N . PHE A 1 250 ? -9.391 7.671 -12.588 1.00 91.81 250 PHE A N 1
ATOM 1998 C CA . PHE A 1 250 ? -10.773 7.207 -12.710 1.00 91.81 250 PHE A CA 1
ATOM 1999 C C . PHE A 1 250 ? -11.459 7.637 -14.013 1.00 91.81 250 PHE A C 1
ATOM 2001 O O . PHE A 1 250 ? -12.606 7.245 -14.234 1.00 91.81 250 PHE A O 1
ATOM 2008 N N . ASP A 1 251 ? -10.811 8.431 -14.873 1.00 91.12 251 ASP A N 1
ATOM 2009 C CA . ASP A 1 251 ? -11.480 9.056 -16.017 1.00 91.12 251 ASP A CA 1
ATOM 2010 C C . ASP A 1 251 ? -10.627 9.099 -17.298 1.00 91.12 251 ASP A C 1
ATOM 2012 O O . ASP A 1 251 ? -9.872 10.044 -17.548 1.00 91.12 251 ASP A O 1
ATOM 2016 N N . ASP A 1 252 ? -10.858 8.118 -18.179 1.00 91.69 252 ASP A N 1
ATOM 2017 C CA . ASP A 1 252 ? -10.234 8.008 -19.509 1.00 91.69 252 ASP A CA 1
ATOM 2018 C C . ASP A 1 252 ? -10.555 9.206 -20.437 1.00 91.69 252 ASP A C 1
ATOM 2020 O O . ASP A 1 252 ? -9.925 9.369 -21.483 1.00 91.69 252 ASP A O 1
ATOM 2024 N N . ARG A 1 253 ? -11.527 10.072 -20.102 1.00 90.75 253 ARG A N 1
ATOM 2025 C CA . ARG A 1 253 ? -11.837 11.274 -20.905 1.00 90.75 253 ARG A CA 1
ATOM 2026 C C . ARG A 1 253 ? -10.781 12.363 -20.750 1.00 90.75 253 ARG A C 1
ATOM 2028 O O . ARG A 1 253 ? -10.681 13.234 -21.611 1.00 90.75 253 ARG A O 1
ATOM 2035 N N . VAL A 1 254 ? -10.024 12.339 -19.652 1.00 91.62 254 VAL A N 1
ATOM 2036 C CA . VAL A 1 254 ? -8.920 13.277 -19.405 1.00 91.62 254 VAL A CA 1
ATOM 2037 C C . VAL A 1 254 ? -7.726 12.911 -20.279 1.00 91.62 254 VAL A C 1
ATOM 2039 O O . VAL A 1 254 ? -7.151 13.767 -20.951 1.00 91.62 254 VAL A O 1
ATOM 2042 N N . GLN A 1 255 ? -7.375 11.628 -20.290 1.00 92.00 255 GLN A N 1
ATOM 2043 C CA . GLN A 1 255 ? -6.393 11.044 -21.187 1.00 92.00 255 GLN A CA 1
ATOM 2044 C C . GLN A 1 255 ? -6.778 9.580 -21.411 1.00 92.00 255 GLN A C 1
ATOM 2046 O O . GLN A 1 255 ? -7.004 8.868 -20.437 1.00 92.00 255 GLN A O 1
ATOM 2051 N N . SER A 1 256 ? -6.842 9.131 -22.669 1.00 93.19 256 SER A N 1
ATOM 2052 C CA . SER A 1 256 ? -7.230 7.746 -22.956 1.00 93.19 256 SER A CA 1
ATOM 2053 C C . SER A 1 256 ? -6.203 6.754 -22.414 1.00 93.19 256 SER A C 1
ATOM 2055 O O . SER A 1 256 ? -5.009 7.063 -22.328 1.00 93.19 256 SER A O 1
ATOM 2057 N N . TRP A 1 257 ? -6.664 5.543 -22.103 1.00 93.94 257 TRP A N 1
ATOM 2058 C CA . TRP A 1 257 ? -5.815 4.455 -21.627 1.00 93.94 257 TRP A CA 1
ATOM 2059 C C . TRP A 1 257 ? -4.634 4.168 -22.567 1.00 93.94 257 TRP A C 1
ATOM 2061 O O . TRP A 1 257 ? -3.508 3.990 -22.112 1.00 93.94 257 TRP A O 1
ATOM 2071 N N . GLU A 1 258 ? -4.854 4.201 -23.882 1.00 94.38 258 GLU A N 1
ATOM 2072 C CA . GLU A 1 258 ? -3.812 3.981 -24.890 1.00 94.38 258 GLU A CA 1
ATOM 2073 C C . GLU A 1 258 ? -2.714 5.041 -24.778 1.00 94.38 258 GLU A C 1
ATOM 2075 O O . GLU A 1 258 ? -1.535 4.712 -24.716 1.00 94.38 258 GLU A O 1
ATOM 2080 N N . ALA A 1 259 ? -3.091 6.314 -24.636 1.00 95.19 259 ALA A N 1
ATOM 2081 C CA . ALA A 1 259 ? -2.130 7.399 -24.474 1.00 95.19 259 ALA A CA 1
ATOM 2082 C C . ALA A 1 259 ? -1.410 7.363 -23.110 1.00 95.19 259 ALA A C 1
ATOM 2084 O O . ALA A 1 259 ? -0.318 7.921 -22.972 1.00 95.19 259 ALA A O 1
ATOM 2085 N N . VAL A 1 260 ? -2.021 6.766 -22.081 1.00 95.19 260 VAL A N 1
ATOM 2086 C CA . VAL A 1 260 ? -1.367 6.496 -20.790 1.00 95.19 260 VAL A CA 1
ATOM 2087 C C . VAL A 1 260 ? -0.321 5.394 -20.952 1.00 95.19 260 VAL A C 1
ATOM 2089 O O . VAL A 1 260 ? 0.831 5.589 -20.563 1.00 95.19 260 VAL A O 1
ATOM 2092 N N . VAL A 1 261 ? -0.693 4.280 -21.584 1.00 95.81 261 VAL A N 1
ATOM 2093 C CA . VAL A 1 261 ? 0.198 3.150 -21.882 1.00 95.81 261 VAL A CA 1
ATOM 2094 C C . VAL A 1 261 ? 1.366 3.566 -22.768 1.00 95.81 261 VAL A C 1
ATOM 2096 O O . VAL A 1 261 ? 2.501 3.228 -22.443 1.00 95.81 261 VAL A O 1
ATOM 2099 N N . ASP A 1 262 ? 1.129 4.346 -23.822 1.00 97.06 262 ASP A N 1
ATOM 2100 C CA . ASP A 1 262 ? 2.185 4.829 -24.715 1.00 97.06 262 ASP A CA 1
ATOM 2101 C C . ASP A 1 262 ? 3.247 5.626 -23.947 1.00 97.06 262 ASP A C 1
ATOM 2103 O O . ASP A 1 262 ? 4.440 5.370 -24.100 1.00 97.06 262 ASP A O 1
ATOM 2107 N N . LYS A 1 263 ? 2.828 6.523 -23.041 1.00 97.19 263 LYS A N 1
ATOM 2108 C CA . LYS A 1 263 ? 3.755 7.281 -22.183 1.00 97.19 263 LYS A CA 1
ATOM 2109 C C . LYS A 1 263 ? 4.518 6.392 -21.206 1.00 97.19 263 LYS A C 1
ATOM 2111 O O . LYS A 1 263 ? 5.700 6.635 -20.967 1.00 97.19 263 LYS A O 1
ATOM 2116 N N . MET A 1 264 ? 3.858 5.396 -20.611 1.00 97.50 264 MET A N 1
ATOM 2117 C CA . MET A 1 264 ? 4.531 4.444 -19.722 1.00 97.50 264 MET A CA 1
ATOM 2118 C C . MET A 1 264 ? 5.569 3.625 -20.492 1.00 97.50 264 MET A C 1
ATOM 2120 O O . MET A 1 264 ? 6.709 3.534 -20.050 1.00 97.50 264 MET A O 1
ATOM 2124 N N . ASN A 1 265 ? 5.215 3.095 -21.664 1.00 97.75 265 ASN A N 1
ATOM 2125 C CA . ASN A 1 265 ? 6.123 2.337 -22.524 1.00 97.75 265 ASN A CA 1
ATOM 2126 C C . ASN A 1 265 ? 7.317 3.187 -22.978 1.00 97.75 265 ASN A C 1
ATOM 2128 O O . ASN A 1 265 ? 8.460 2.748 -22.862 1.00 97.75 265 ASN A O 1
ATOM 2132 N N . GLU A 1 266 ? 7.067 4.413 -23.447 1.00 97.81 266 GLU A N 1
ATOM 2133 C CA . GLU A 1 266 ? 8.118 5.355 -23.841 1.00 97.81 266 GLU A CA 1
ATOM 2134 C C . GLU A 1 266 ? 9.082 5.615 -22.676 1.0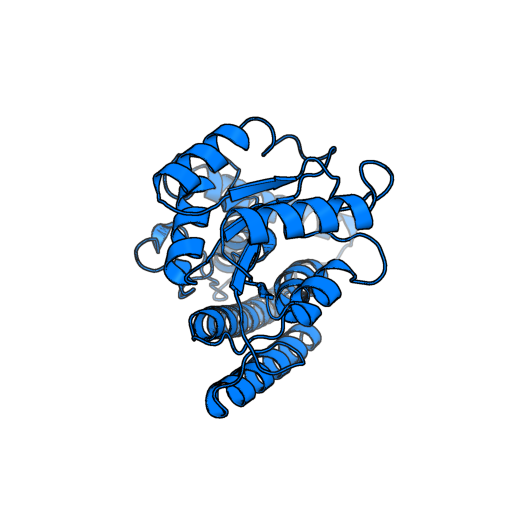0 97.81 266 GLU A C 1
ATOM 2136 O O . GLU A 1 266 ? 10.299 5.514 -22.839 1.00 97.81 266 GLU A O 1
ATOM 2141 N N . PHE A 1 267 ? 8.552 5.886 -21.480 1.00 98.44 267 PHE A N 1
ATOM 2142 C CA . PHE A 1 267 ? 9.357 6.082 -20.278 1.00 98.44 267 PHE A CA 1
ATOM 2143 C C . PHE A 1 267 ? 10.207 4.851 -19.940 1.00 98.44 267 PHE A C 1
ATOM 2145 O O . PHE A 1 267 ? 11.415 4.988 -19.733 1.00 98.44 267 PHE A O 1
ATOM 2152 N N . LEU A 1 268 ? 9.608 3.656 -19.911 1.00 98.38 268 LEU A N 1
ATOM 2153 C CA . LEU A 1 268 ? 10.311 2.414 -19.577 1.00 98.38 268 LEU A CA 1
ATOM 2154 C C . LEU A 1 268 ? 11.444 2.118 -20.568 1.00 98.38 268 LEU A C 1
ATOM 2156 O O . LEU A 1 268 ? 12.542 1.753 -20.143 1.00 98.38 268 LEU A O 1
ATOM 2160 N N . HIS A 1 269 ? 11.210 2.350 -21.862 1.00 97.62 269 HIS A N 1
ATOM 2161 C CA . HIS A 1 269 ? 12.210 2.155 -22.909 1.00 97.62 269 HIS A CA 1
ATOM 2162 C C . HIS A 1 269 ? 13.335 3.203 -22.838 1.00 97.62 269 HIS A C 1
ATOM 2164 O O . HIS A 1 269 ? 14.516 2.853 -22.791 1.00 97.62 269 HIS A O 1
ATOM 2170 N N . LEU A 1 270 ? 13.006 4.499 -22.743 1.00 97.44 270 LEU A N 1
ATOM 2171 C CA . LEU A 1 270 ? 14.006 5.577 -22.666 1.00 97.44 270 LEU A CA 1
ATOM 2172 C C . LEU A 1 270 ? 14.890 5.474 -21.418 1.00 97.44 270 LEU A C 1
ATOM 2174 O O . LEU A 1 270 ? 16.072 5.826 -21.457 1.00 97.44 270 LEU A O 1
ATOM 2178 N N . ARG A 1 271 ? 14.332 4.980 -20.308 1.00 97.44 271 ARG A N 1
ATOM 2179 C CA . ARG A 1 271 ? 15.067 4.732 -19.061 1.00 97.44 271 ARG A CA 1
ATOM 2180 C C . ARG A 1 271 ? 15.779 3.379 -19.035 1.00 97.44 271 ARG A C 1
ATOM 2182 O O . ARG A 1 271 ? 16.488 3.123 -18.065 1.00 97.44 271 ARG A O 1
ATOM 2189 N N . LYS A 1 272 ? 15.657 2.565 -20.093 1.00 96.69 272 LYS A N 1
ATOM 2190 C CA . LYS A 1 272 ? 16.267 1.230 -20.230 1.00 96.69 272 LYS A CA 1
ATOM 2191 C C . LYS A 1 272 ? 15.876 0.274 -19.098 1.00 96.69 272 LYS A C 1
ATOM 2193 O O . LYS A 1 272 ? 16.708 -0.489 -18.617 1.00 96.69 272 LYS A O 1
ATOM 2198 N N . ILE A 1 273 ? 14.626 0.365 -18.648 1.00 96.69 273 ILE A N 1
ATOM 2199 C CA . ILE A 1 273 ? 14.064 -0.516 -17.616 1.00 96.69 273 ILE A CA 1
ATOM 2200 C C . ILE A 1 273 ? 13.586 -1.821 -18.255 1.00 96.69 273 ILE A C 1
ATOM 2202 O O . ILE A 1 273 ? 13.793 -2.897 -17.707 1.00 96.69 273 ILE A O 1
ATOM 2206 N N . ILE A 1 274 ? 12.962 -1.717 -19.429 1.00 91.25 274 ILE A N 1
ATOM 2207 C CA . ILE A 1 274 ? 12.542 -2.850 -20.253 1.00 91.25 274 ILE A CA 1
ATOM 2208 C C . ILE A 1 274 ? 13.141 -2.646 -21.648 1.00 91.25 274 ILE A C 1
ATOM 2210 O O . ILE A 1 274 ? 13.240 -1.505 -22.108 1.00 91.25 274 ILE A O 1
ATOM 2214 N N . GLU A 1 275 ? 13.587 -3.740 -22.272 1.00 75.88 275 GLU A N 1
ATOM 2215 C CA . GLU A 1 275 ? 14.100 -3.762 -23.653 1.00 75.88 275 GLU A CA 1
ATOM 2216 C C . GLU A 1 275 ? 13.019 -3.404 -24.681 1.00 75.88 275 GLU A C 1
ATOM 2218 O O . GLU A 1 275 ? 11.926 -4.017 -24.628 1.00 75.88 275 GLU A O 1
#